Protein AF-A0A1W9LDA9-F1 (afdb_monomer)

Solvent-accessible surface area (backbone atoms only — not comparable to full-atom values): 14228 Å² total; per-residue (Å²): 134,84,88,72,89,86,63,99,83,63,87,77,83,70,72,97,56,60,89,59,46,75,63,90,62,39,71,60,52,52,48,49,55,50,43,50,46,39,16,72,63,73,45,59,76,80,54,64,66,57,51,36,47,52,50,12,61,69,70,75,30,46,59,48,92,44,98,74,55,46,57,28,22,38,46,91,51,32,25,26,13,64,45,68,38,82,35,94,51,28,75,71,53,55,65,47,72,41,85,69,43,67,43,43,53,39,80,77,69,71,42,80,83,77,70,98,57,66,37,51,66,51,46,41,56,43,48,47,52,48,30,51,51,49,51,60,50,52,76,77,19,87,37,48,31,34,41,38,38,30,25,24,80,70,59,38,33,30,18,41,42,55,44,78,62,73,71,78,67,58,87,54,43,48,43,39,72,47,99,82,65,28,42,35,31,24,34,67,88,76,71,40,78,35,38,40,35,32,69,80,80,17,38,27,31,40,50,42,77,45,64,90,74,47,50,61,53,76,50,79,86,62,71,65,62,57,70,63,63,49,40,59,74,68,63,70,54,74,87,83,59,82,89,88,127

Structure (mmCIF, N/CA/C/O backbone):
data_AF-A0A1W9LDA9-F1
#
_entry.id   AF-A0A1W9LDA9-F1
#
loop_
_atom_site.group_PDB
_atom_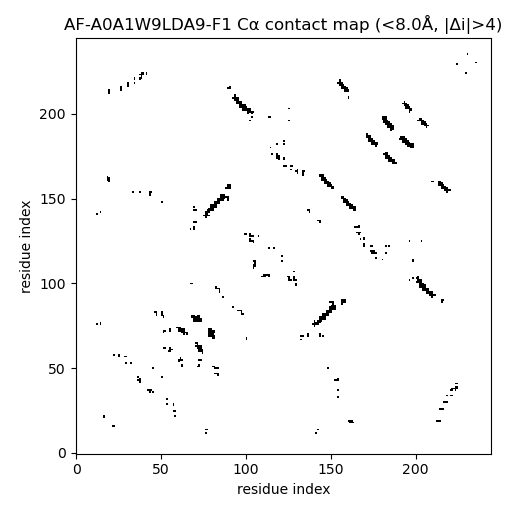site.id
_atom_site.type_symbol
_atom_site.label_atom_id
_atom_site.label_alt_id
_atom_site.label_comp_id
_atom_site.label_asym_id
_atom_site.label_entity_id
_atom_site.label_seq_id
_atom_site.pdbx_PDB_ins_code
_atom_site.Cartn_x
_atom_site.Cartn_y
_atom_site.Cartn_z
_atom_site.occupancy
_atom_site.B_iso_or_equiv
_atom_site.auth_seq_id
_atom_site.auth_comp_id
_atom_site.auth_asym_id
_atom_site.auth_atom_id
_atom_site.pdbx_PDB_model_num
ATOM 1 N N . MET A 1 1 ? 12.566 -27.408 5.321 1.00 36.16 1 MET A N 1
ATOM 2 C CA . MET A 1 1 ? 13.260 -26.104 5.450 1.00 36.16 1 MET A CA 1
ATOM 3 C C . MET A 1 1 ? 14.723 -26.294 5.072 1.00 36.16 1 MET A C 1
ATOM 5 O O . MET A 1 1 ? 15.414 -27.046 5.749 1.00 36.16 1 MET A O 1
ATOM 9 N N . GLY A 1 2 ? 15.174 -25.705 3.961 1.00 42.94 2 GLY A N 1
ATOM 10 C CA . GLY A 1 2 ? 16.559 -25.836 3.490 1.00 42.94 2 GLY A CA 1
ATOM 11 C C . GLY A 1 2 ? 17.538 -25.037 4.354 1.00 42.94 2 GLY A C 1
ATOM 12 O O . GLY A 1 2 ? 17.231 -23.923 4.773 1.00 42.94 2 GLY A O 1
ATOM 13 N N . LYS A 1 3 ? 18.713 -25.608 4.647 1.00 46.16 3 LYS A N 1
ATOM 14 C CA . LYS A 1 3 ? 19.781 -24.938 5.406 1.00 46.16 3 LYS A CA 1
ATOM 15 C C . LYS A 1 3 ? 20.358 -23.786 4.572 1.00 46.16 3 LYS A C 1
ATOM 17 O O . LYS A 1 3 ? 20.972 -24.025 3.541 1.00 46.16 3 LYS A O 1
ATOM 22 N N . SER A 1 4 ? 20.181 -22.543 5.020 1.00 51.50 4 SER A N 1
ATOM 23 C CA . SER A 1 4 ? 20.819 -21.374 4.397 1.00 51.50 4 SER A CA 1
ATOM 24 C C . SER A 1 4 ? 22.307 -21.269 4.778 1.00 51.50 4 SER A C 1
ATOM 26 O O . SER A 1 4 ? 22.676 -21.700 5.877 1.00 51.50 4 SER A O 1
ATOM 28 N N . PRO A 1 5 ? 23.155 -20.630 3.948 1.00 58.50 5 PRO A N 1
ATOM 29 C CA . PRO A 1 5 ? 24.570 -20.421 4.257 1.00 58.50 5 PRO A CA 1
ATOM 30 C C . PRO A 1 5 ? 24.752 -19.660 5.578 1.00 58.50 5 PRO A C 1
ATOM 32 O O . PRO A 1 5 ? 24.066 -18.656 5.827 1.00 58.50 5 PRO A O 1
ATOM 35 N N . ARG A 1 6 ? 25.668 -20.135 6.432 1.00 55.75 6 ARG A N 1
ATOM 36 C CA . ARG A 1 6 ? 26.095 -19.435 7.653 1.00 55.75 6 ARG A CA 1
ATOM 37 C C . ARG A 1 6 ? 27.237 -18.489 7.293 1.00 55.75 6 ARG A C 1
ATOM 39 O O . ARG A 1 6 ? 28.299 -18.942 6.883 1.00 55.75 6 ARG A O 1
ATOM 46 N N . LEU A 1 7 ? 27.009 -17.190 7.449 1.00 64.50 7 LEU A N 1
ATOM 47 C CA . LEU A 1 7 ? 28.041 -16.163 7.325 1.00 64.50 7 LEU A CA 1
ATOM 48 C C . LEU A 1 7 ? 28.543 -15.829 8.732 1.00 64.50 7 LEU A C 1
ATOM 50 O O . LEU A 1 7 ? 27.735 -15.721 9.652 1.00 64.50 7 LEU A O 1
ATOM 54 N N . ARG A 1 8 ? 29.863 -15.695 8.907 1.00 55.03 8 ARG A N 1
ATOM 55 C CA . ARG A 1 8 ? 30.516 -15.528 10.222 1.00 55.03 8 ARG A CA 1
ATOM 56 C C . ARG A 1 8 ? 30.119 -14.246 10.976 1.00 55.03 8 ARG A C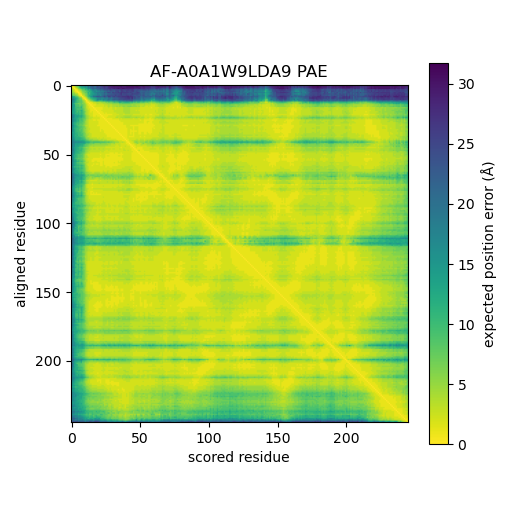 1
ATOM 58 O O . ARG A 1 8 ? 30.340 -14.190 12.176 1.00 55.03 8 ARG A O 1
ATOM 65 N N . THR A 1 9 ? 29.542 -13.253 10.301 1.00 51.47 9 THR A N 1
ATOM 66 C CA . THR A 1 9 ? 29.369 -11.881 10.823 1.00 51.47 9 THR A CA 1
ATOM 67 C C . THR A 1 9 ? 27.988 -11.268 10.567 1.00 51.47 9 THR A C 1
ATOM 69 O O . THR A 1 9 ? 27.836 -10.056 10.659 1.00 51.47 9 THR A O 1
ATOM 72 N N . VAL A 1 10 ? 26.960 -12.065 10.253 1.00 58.78 10 VAL A N 1
ATOM 73 C CA . VAL A 1 10 ? 25.623 -11.515 9.961 1.00 58.78 10 VAL A CA 1
ATOM 74 C C . VAL A 1 10 ? 24.598 -12.052 10.951 1.00 58.78 10 VAL A C 1
ATOM 76 O O . VAL A 1 10 ? 24.122 -13.182 10.806 1.00 58.78 10 VAL A O 1
ATOM 79 N N . GLU A 1 11 ? 24.213 -11.229 11.930 1.00 56.50 11 GLU A N 1
ATOM 80 C CA . GLU A 1 11 ? 22.923 -11.401 12.596 1.00 56.50 11 GLU A CA 1
ATOM 81 C C . GLU A 1 11 ? 21.827 -11.228 11.543 1.00 56.50 11 GLU A C 1
ATOM 83 O O . GLU A 1 11 ? 21.579 -10.139 11.021 1.00 56.50 11 GLU A O 1
ATOM 88 N N . LYS A 1 12 ? 21.199 -12.343 11.167 1.00 73.75 12 LYS A N 1
ATOM 89 C CA . LYS A 1 12 ? 20.074 -12.329 10.236 1.00 73.75 12 LYS A CA 1
ATOM 90 C C . LYS A 1 12 ? 18.841 -11.892 11.011 1.00 73.75 12 LYS A C 1
ATOM 92 O O . LYS A 1 12 ? 18.216 -12.718 11.679 1.00 73.75 12 LYS A O 1
ATOM 97 N N . TYR A 1 13 ? 18.497 -10.613 10.910 1.00 84.69 13 TYR A N 1
ATOM 98 C CA . TYR A 1 13 ? 17.215 -10.131 11.398 1.00 84.69 13 TYR A CA 1
ATOM 99 C C . TYR A 1 13 ? 16.097 -10.909 10.697 1.00 84.69 13 TYR A C 1
ATOM 101 O O . TYR A 1 13 ? 16.156 -11.143 9.485 1.00 84.69 13 TYR A O 1
ATOM 109 N N . ARG A 1 14 ? 15.080 -11.329 11.449 1.00 88.12 14 ARG A N 1
ATOM 110 C CA . ARG A 1 14 ? 13.896 -11.996 10.898 1.00 88.12 14 ARG A CA 1
ATOM 111 C C . ARG A 1 14 ? 12.709 -11.041 10.961 1.00 88.12 14 ARG A C 1
ATOM 113 O O . ARG A 1 14 ? 12.565 -10.376 11.982 1.00 88.12 14 ARG A O 1
ATOM 120 N N . PRO A 1 15 ? 11.851 -10.999 9.926 1.00 93.38 15 PRO A N 1
ATOM 121 C CA . PRO A 1 15 ? 10.608 -10.245 9.996 1.00 93.38 15 PRO A CA 1
ATOM 122 C C . PRO A 1 15 ? 9.792 -10.629 11.241 1.00 93.38 15 PRO A C 1
ATOM 124 O O . PRO A 1 15 ? 9.831 -11.797 11.643 1.00 93.38 15 PRO A O 1
ATOM 127 N N . PRO A 1 16 ? 9.018 -9.691 11.814 1.00 93.88 16 PRO A N 1
ATOM 128 C CA . PRO A 1 16 ? 8.243 -9.920 13.038 1.00 93.88 16 PRO A CA 1
ATOM 129 C C . PRO A 1 16 ? 7.204 -11.039 12.889 1.00 93.88 16 PRO A C 1
ATOM 131 O O . PRO A 1 16 ? 6.831 -11.673 13.871 1.00 93.88 16 PRO A O 1
ATOM 134 N N . TYR A 1 17 ? 6.750 -11.303 11.661 1.00 96.00 17 TYR A N 1
ATOM 135 C CA . TYR A 1 17 ? 5.873 -12.417 11.325 1.00 96.00 17 TYR A CA 1
ATOM 136 C C . TYR A 1 17 ? 6.077 -12.879 9.863 1.00 96.00 17 TYR A C 1
ATOM 138 O O . TYR A 1 17 ? 6.573 -12.114 9.016 1.00 96.00 17 TYR A O 1
ATOM 146 N N . PRO A 1 18 ? 5.736 -14.142 9.531 1.00 95.69 18 PRO A N 1
ATOM 147 C CA . PRO A 1 18 ? 5.827 -14.651 8.163 1.00 95.69 18 PRO A CA 1
ATOM 148 C C . PRO A 1 18 ? 4.929 -13.874 7.194 1.00 95.69 18 PRO A C 1
ATOM 150 O O . PRO A 1 18 ? 3.892 -13.349 7.589 1.00 95.69 18 PRO A O 1
ATOM 153 N N . LEU A 1 19 ? 5.307 -13.828 5.917 1.00 95.25 19 LEU A N 1
ATOM 154 C CA . LEU A 1 19 ? 4.526 -13.152 4.878 1.00 95.25 19 LEU A CA 1
ATOM 155 C C . LEU A 1 19 ? 3.075 -13.666 4.865 1.00 95.25 19 LEU A C 1
ATOM 157 O O . LEU A 1 19 ? 2.854 -14.879 4.870 1.00 95.25 19 LEU A O 1
ATOM 161 N N . ASN A 1 20 ? 2.099 -12.751 4.864 1.00 96.50 20 ASN A N 1
ATOM 162 C CA . ASN A 1 20 ? 0.659 -13.065 4.903 1.00 96.50 20 ASN A CA 1
ATOM 163 C C . ASN A 1 20 ? 0.179 -13.835 6.152 1.00 96.50 20 ASN A C 1
ATOM 165 O O . ASN A 1 20 ? -0.929 -14.372 6.173 1.00 96.50 20 ASN A O 1
ATOM 169 N N . LYS A 1 21 ? 0.980 -13.886 7.222 1.00 96.62 21 LYS A N 1
ATOM 170 C CA . LYS A 1 21 ? 0.594 -14.451 8.524 1.00 96.62 21 LYS A CA 1
ATOM 171 C C . LYS A 1 21 ? 0.568 -13.346 9.573 1.00 96.62 21 LYS A C 1
ATOM 173 O O . LYS A 1 21 ? 1.431 -13.299 10.443 1.00 96.62 21 LYS A O 1
ATOM 178 N N . PHE A 1 22 ? -0.409 -12.447 9.449 1.00 96.94 22 PHE A N 1
ATOM 179 C CA . PHE A 1 22 ? -0.571 -11.310 10.357 1.00 96.94 22 PHE A CA 1
ATOM 180 C C . PHE A 1 22 ? -0.629 -11.746 11.836 1.00 96.94 22 PHE A C 1
ATOM 182 O O . PHE A 1 22 ? -1.100 -12.853 12.122 1.00 96.94 22 PHE A O 1
ATOM 189 N N . PRO A 1 23 ? -0.187 -10.886 12.776 1.00 95.94 23 PRO A N 1
ATOM 190 C CA . PRO A 1 23 ? -0.203 -11.189 14.205 1.00 95.94 23 PRO A CA 1
ATOM 191 C C . PRO A 1 23 ? -1.582 -11.606 14.732 1.00 95.94 23 PRO A C 1
ATOM 193 O O . PRO A 1 23 ? -2.630 -11.217 14.207 1.00 95.94 23 PRO A O 1
ATOM 196 N N . SER A 1 24 ? -1.592 -12.371 15.825 1.00 94.69 24 SER A N 1
ATOM 197 C CA . SER A 1 24 ? -2.830 -12.765 16.502 1.00 94.69 24 SER A CA 1
ATOM 198 C C . SER A 1 24 ? -3.662 -11.539 16.884 1.00 94.69 24 SER A C 1
ATOM 200 O O . SER A 1 24 ? -3.147 -10.596 17.479 1.00 94.69 24 SER A O 1
ATOM 202 N N . GLY A 1 25 ? -4.956 -11.558 16.561 1.00 96.19 25 GLY A N 1
ATOM 203 C CA . GLY A 1 25 ? -5.868 -10.448 16.850 1.00 96.19 25 GLY A CA 1
ATOM 204 C C . GLY A 1 25 ? -5.868 -9.322 15.811 1.00 96.19 25 GLY A C 1
ATOM 205 O O . GLY A 1 25 ? -6.742 -8.460 15.888 1.00 96.19 25 GLY A O 1
ATOM 206 N N . PHE A 1 26 ? -4.984 -9.355 14.802 1.00 98.19 26 PHE A N 1
ATOM 207 C CA . PHE A 1 26 ? -4.939 -8.343 13.739 1.00 98.19 26 PHE A CA 1
ATOM 208 C C . PHE A 1 26 ? -6.307 -8.140 13.072 1.00 98.19 26 PHE A C 1
ATOM 210 O O . PHE A 1 26 ? -6.760 -7.010 12.945 1.00 98.19 26 PHE A O 1
ATOM 217 N N . ALA A 1 27 ? -7.006 -9.226 12.715 1.00 98.00 27 ALA A N 1
ATOM 218 C CA . ALA A 1 27 ? -8.327 -9.161 12.079 1.00 98.00 27 ALA A CA 1
ATOM 219 C C . ALA A 1 27 ? -9.361 -8.397 12.924 1.00 98.00 27 ALA A C 1
ATOM 221 O O . ALA A 1 27 ? -10.071 -7.530 12.418 1.00 98.00 27 ALA A O 1
ATOM 222 N N . LEU A 1 28 ? -9.434 -8.711 14.221 1.00 98.31 28 LEU 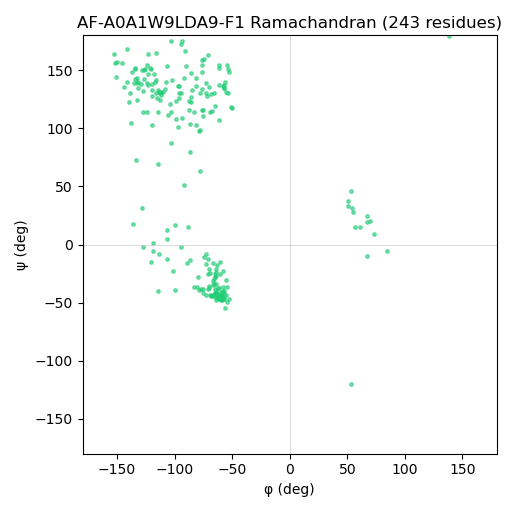A N 1
ATOM 223 C CA . LEU A 1 28 ? -10.389 -8.089 15.135 1.00 98.31 28 LEU A CA 1
ATOM 224 C C . LEU A 1 28 ? -10.043 -6.619 15.377 1.00 98.31 28 LEU A C 1
ATOM 226 O O . LEU A 1 28 ? -10.931 -5.772 15.370 1.00 98.31 28 LEU A O 1
ATOM 230 N N . ASN A 1 29 ? -8.762 -6.310 15.574 1.00 98.56 29 ASN A N 1
ATOM 231 C CA . ASN A 1 29 ? -8.318 -4.942 15.815 1.00 98.56 29 ASN A CA 1
ATOM 232 C C . ASN A 1 29 ? -8.450 -4.071 14.559 1.00 98.56 29 ASN A C 1
ATOM 234 O O . ASN A 1 29 ? -8.883 -2.931 14.673 1.00 98.56 29 ASN A O 1
ATOM 238 N N . LEU A 1 30 ? -8.209 -4.621 13.364 1.00 98.56 30 LEU A N 1
ATOM 239 C CA . LEU A 1 30 ? -8.561 -3.957 12.109 1.00 98.56 30 LEU A CA 1
ATOM 240 C C . LEU A 1 30 ? -10.063 -3.662 12.050 1.00 98.56 30 LEU A C 1
ATOM 242 O O . LEU A 1 30 ? -10.457 -2.544 11.742 1.00 98.56 30 LEU A O 1
ATOM 246 N N . GLY A 1 31 ? -10.910 -4.630 12.411 1.00 98.44 31 GLY A N 1
ATOM 247 C CA . GLY A 1 31 ? -12.351 -4.406 12.523 1.00 98.44 31 GLY A CA 1
ATOM 248 C C . GLY A 1 31 ? -12.704 -3.248 13.464 1.00 98.44 31 GLY A C 1
ATOM 249 O O . GLY A 1 31 ? -13.532 -2.415 13.107 1.00 98.44 31 GLY A O 1
ATOM 250 N N . LYS A 1 32 ? -12.047 -3.148 14.628 1.00 98.31 32 LYS A N 1
ATOM 251 C CA . LYS A 1 32 ? -12.246 -2.044 15.586 1.00 98.31 32 LYS A CA 1
ATOM 252 C C . LYS A 1 32 ? -11.852 -0.685 15.009 1.00 98.31 32 LYS A C 1
ATOM 254 O O . LYS A 1 32 ? -12.621 0.258 15.147 1.00 98.31 32 LYS A O 1
ATOM 259 N N . GLU A 1 33 ? -10.702 -0.598 14.345 1.00 98.00 33 GLU A N 1
ATOM 260 C CA . GLU A 1 33 ? -10.220 0.634 13.699 1.00 98.00 33 GLU A CA 1
ATOM 261 C C . GLU A 1 33 ? -11.215 1.135 12.645 1.00 98.00 33 GLU A C 1
ATOM 263 O O . GLU A 1 33 ? -11.539 2.319 12.580 1.00 98.00 33 GLU A O 1
ATOM 268 N N . ILE A 1 34 ? -11.780 0.217 11.860 1.00 97.94 34 ILE A N 1
ATOM 269 C CA . ILE A 1 34 ? -12.743 0.560 10.810 1.00 97.94 34 ILE A CA 1
ATOM 270 C C . ILE A 1 34 ? -14.113 0.907 11.397 1.00 97.94 34 ILE A C 1
ATOM 272 O O . ILE A 1 34 ? -14.753 1.842 10.926 1.00 97.94 34 ILE A O 1
ATOM 276 N N . VAL A 1 35 ? -14.557 0.202 12.442 1.00 97.75 35 VAL A N 1
ATOM 277 C CA . VAL A 1 35 ? -15.774 0.560 13.186 1.00 97.75 35 VAL A CA 1
ATOM 278 C C . VAL A 1 35 ? -15.652 1.968 13.759 1.00 97.75 35 VAL A C 1
ATOM 280 O O . VAL A 1 35 ? -16.558 2.775 13.567 1.00 97.75 35 VAL A O 1
ATOM 283 N N . TYR A 1 36 ? -14.527 2.278 14.404 1.00 96.25 36 TYR A N 1
ATOM 284 C CA . TYR A 1 36 ? -14.253 3.609 14.935 1.00 96.25 36 TYR A CA 1
ATOM 285 C C . TYR A 1 36 ? -14.262 4.668 13.828 1.00 96.25 36 TYR A C 1
ATOM 287 O O . TYR A 1 36 ? -14.925 5.695 13.966 1.00 96.25 36 TYR A O 1
ATOM 295 N N . LEU A 1 37 ? -13.596 4.405 12.700 1.00 96.06 37 LEU A N 1
ATOM 296 C CA . LEU A 1 37 ? -13.561 5.313 11.554 1.00 96.06 37 LEU A CA 1
ATOM 297 C C . LEU A 1 37 ? -14.966 5.574 10.989 1.00 96.06 37 LEU A C 1
ATOM 299 O O . LEU A 1 37 ? -15.329 6.727 10.763 1.00 96.06 37 LEU A O 1
ATOM 303 N N . LEU A 1 38 ? -15.767 4.526 10.786 1.00 96.25 38 LEU A N 1
ATOM 304 C CA . LEU A 1 38 ? -17.135 4.641 10.273 1.00 96.25 38 LEU A CA 1
ATOM 305 C C . LEU A 1 38 ? -18.051 5.405 11.234 1.00 96.25 38 LEU A C 1
ATOM 307 O O . LEU A 1 38 ? -18.829 6.246 10.787 1.00 96.25 38 LEU A O 1
ATOM 311 N N . ALA A 1 39 ? -17.949 5.123 12.534 1.00 95.38 39 ALA A N 1
ATOM 312 C CA . ALA A 1 39 ? -18.784 5.749 13.550 1.00 95.38 39 ALA A CA 1
ATOM 313 C C . ALA A 1 39 ? -18.428 7.230 13.764 1.00 95.38 39 ALA A C 1
ATOM 315 O O . ALA A 1 39 ? -19.328 8.048 13.925 1.00 95.38 39 ALA A O 1
ATOM 316 N N . SER A 1 40 ? -17.136 7.581 13.717 1.00 92.69 40 SER A N 1
ATOM 317 C CA . SER A 1 40 ? -16.644 8.946 13.966 1.00 92.69 40 SER A CA 1
ATOM 318 C C . SER A 1 40 ? -16.724 9.880 12.756 1.00 92.69 40 SER A C 1
ATOM 320 O O . SER A 1 40 ? -17.019 11.059 12.919 1.00 92.69 40 SER A O 1
ATOM 322 N N . ARG A 1 41 ? -16.479 9.391 11.531 1.00 91.31 41 ARG A N 1
ATOM 323 C CA . ARG A 1 41 ? -16.470 10.243 10.322 1.00 91.31 41 ARG A CA 1
ATOM 324 C C . ARG A 1 41 ? -17.831 10.382 9.649 1.00 91.31 41 ARG A C 1
ATOM 326 O O . ARG A 1 41 ? -17.971 11.189 8.730 1.00 91.31 41 ARG A O 1
ATOM 333 N N . GLY A 1 42 ? -18.792 9.520 9.980 1.00 84.62 42 GLY A N 1
ATOM 334 C CA . GLY A 1 42 ? -20.102 9.462 9.320 1.00 84.62 42 GLY A CA 1
ATOM 335 C C . GLY A 1 42 ? -20.082 8.996 7.858 1.00 84.62 42 GLY A C 1
ATOM 336 O O . GLY A 1 42 ? -21.133 8.730 7.277 1.00 84.62 42 GLY A O 1
ATOM 337 N N . THR A 1 43 ? -18.903 8.868 7.242 1.00 91.06 43 THR A N 1
ATOM 338 C CA . THR A 1 43 ? -18.720 8.511 5.832 1.00 91.06 43 THR A CA 1
ATOM 339 C C . THR A 1 43 ? -17.656 7.417 5.683 1.00 91.06 43 THR A C 1
ATOM 341 O O . THR A 1 43 ? -16.653 7.430 6.401 1.00 91.06 43 THR A O 1
ATOM 344 N N . PRO A 1 44 ? -17.827 6.467 4.742 1.00 93.19 44 PRO A N 1
ATOM 345 C CA . PRO A 1 44 ? -16.906 5.347 4.539 1.00 93.19 44 PRO A CA 1
ATOM 346 C C . PRO A 1 44 ? -15.643 5.767 3.766 1.00 93.19 44 PRO A C 1
ATOM 348 O O . PRO A 1 44 ? -15.375 5.320 2.649 1.00 93.19 44 PRO A O 1
ATOM 351 N N . ARG A 1 45 ? -14.849 6.665 4.359 1.00 94.44 45 ARG A N 1
ATOM 352 C CA . ARG A 1 45 ? -13.627 7.209 3.758 1.00 94.44 45 ARG A CA 1
ATOM 353 C C . ARG A 1 45 ? -12.387 6.790 4.538 1.00 94.44 45 ARG A C 1
ATOM 355 O O . ARG A 1 45 ? -12.177 7.239 5.658 1.00 94.44 45 ARG A O 1
ATOM 362 N N . LEU A 1 46 ? -11.551 5.988 3.886 1.00 96.25 46 LEU A N 1
ATOM 363 C CA . LEU A 1 46 ? -10.231 5.569 4.357 1.00 96.25 46 LEU A CA 1
ATOM 364 C C . LEU A 1 46 ? -9.206 5.880 3.265 1.00 96.25 46 LEU A C 1
ATOM 366 O O . LEU A 1 46 ? -9.283 5.299 2.176 1.00 96.25 46 LEU A O 1
ATOM 370 N N . GLU A 1 47 ? -8.302 6.808 3.551 1.00 93.94 47 GLU A N 1
ATOM 371 C CA . GLU A 1 47 ? -7.233 7.267 2.663 1.00 93.94 47 GLU A CA 1
ATOM 372 C C . GLU A 1 47 ? -5.923 6.496 2.906 1.00 93.94 47 GLU A C 1
ATOM 374 O O . GLU A 1 47 ? -5.824 5.652 3.796 1.00 93.94 47 GLU A O 1
ATOM 379 N N . GLY A 1 48 ? -4.901 6.755 2.086 1.00 94.19 48 GLY A N 1
ATOM 380 C CA . GLY A 1 48 ? -3.606 6.071 2.195 1.00 94.19 48 GLY A CA 1
ATOM 381 C C . GLY A 1 48 ? -2.948 6.229 3.570 1.00 94.19 48 GLY A C 1
ATOM 382 O O . GLY A 1 48 ? -2.550 5.232 4.163 1.00 94.19 48 GLY A O 1
ATOM 383 N N . THR A 1 49 ? -2.907 7.452 4.099 1.00 95.19 49 THR A N 1
ATOM 384 C CA . THR A 1 49 ? -2.309 7.758 5.410 1.00 95.19 49 THR A CA 1
ATOM 385 C C . THR A 1 49 ? -3.067 7.100 6.560 1.00 95.19 49 THR A C 1
ATOM 387 O O . THR A 1 49 ? -2.439 6.561 7.465 1.00 95.19 49 THR A O 1
ATOM 390 N N . ASP A 1 50 ? -4.404 7.040 6.485 1.00 97.06 50 ASP A N 1
ATOM 391 C CA . ASP A 1 50 ? -5.211 6.306 7.469 1.00 97.06 50 ASP A CA 1
ATOM 392 C C . ASP A 1 50 ? -4.771 4.841 7.536 1.00 97.06 50 ASP A C 1
ATOM 394 O O . ASP A 1 50 ? -4.601 4.282 8.618 1.00 97.06 50 ASP A O 1
ATOM 398 N N . TRP A 1 51 ? -4.572 4.212 6.371 1.00 98.19 51 TRP A N 1
ATOM 399 C CA . TRP A 1 51 ? -4.134 2.822 6.316 1.00 98.19 51 TRP A CA 1
ATOM 400 C C . TRP A 1 51 ? -2.733 2.632 6.887 1.00 98.19 51 TRP A C 1
ATOM 402 O O . TRP A 1 51 ? -2.498 1.670 7.617 1.00 98.19 51 TRP A O 1
ATOM 412 N N . GLU A 1 52 ? -1.813 3.540 6.569 1.00 98.25 52 GLU A N 1
ATOM 413 C CA . GLU A 1 52 ? -0.449 3.479 7.079 1.00 98.25 52 GLU A CA 1
ATOM 414 C C . GLU A 1 52 ? -0.412 3.536 8.609 1.00 98.25 52 GLU A C 1
ATOM 416 O O . GLU A 1 52 ? 0.220 2.693 9.249 1.00 98.25 52 GLU A O 1
ATOM 421 N N . GLU A 1 53 ? -1.134 4.486 9.200 1.00 98.19 53 GLU A N 1
ATOM 422 C CA . GLU A 1 53 ? -1.193 4.645 10.649 1.00 98.19 53 GLU A CA 1
ATOM 423 C C . GLU A 1 53 ? -1.916 3.485 11.340 1.00 98.19 53 GLU A C 1
ATOM 425 O O . GLU A 1 53 ? -1.422 2.973 12.349 1.00 98.19 53 GLU A O 1
ATOM 430 N N . ILE A 1 54 ? -3.060 3.044 10.797 1.00 98.44 54 ILE A N 1
ATOM 431 C CA . ILE A 1 54 ? -3.793 1.877 11.308 1.00 98.44 54 ILE A CA 1
ATOM 432 C C . ILE A 1 54 ? -2.863 0.668 11.307 1.00 98.44 54 ILE A C 1
ATOM 434 O O . ILE A 1 54 ? -2.663 0.041 12.345 1.00 98.44 54 ILE A O 1
ATOM 438 N N . PHE A 1 55 ? -2.252 0.347 10.166 1.00 98.62 55 PHE A N 1
ATOM 439 C CA . PHE A 1 55 ? -1.384 -0.817 10.072 1.00 98.62 55 PHE A CA 1
ATOM 440 C C . PHE A 1 55 ? -0.204 -0.721 11.039 1.00 98.62 55 PHE A C 1
ATOM 442 O O . PHE A 1 55 ? 0.064 -1.693 11.745 1.00 98.62 55 PHE A O 1
ATOM 449 N N . ALA A 1 56 ? 0.447 0.445 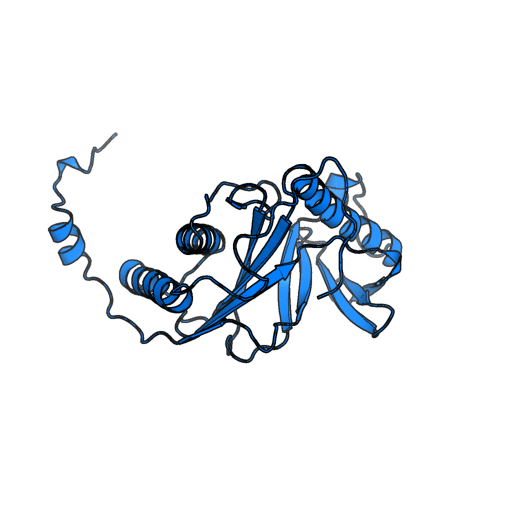11.130 1.00 98.44 56 ALA A N 1
ATOM 450 C CA . ALA A 1 56 ? 1.545 0.675 12.062 1.00 98.44 56 ALA A CA 1
ATOM 451 C C . ALA A 1 56 ? 1.140 0.350 13.509 1.00 98.44 56 ALA A C 1
ATOM 453 O O . ALA A 1 56 ? 1.818 -0.446 14.162 1.00 98.44 56 ALA A O 1
ATOM 454 N N . ARG A 1 57 ? -0.009 0.863 13.979 1.00 98.19 57 ARG A N 1
ATOM 455 C CA . ARG A 1 57 ? -0.554 0.536 15.310 1.00 98.19 57 ARG A CA 1
ATOM 456 C C . ARG A 1 57 ? -0.796 -0.963 15.478 1.00 98.19 57 ARG A C 1
ATOM 458 O O . ARG A 1 57 ? -0.393 -1.538 16.487 1.00 98.19 57 ARG A O 1
ATOM 465 N N . LEU A 1 58 ? -1.417 -1.608 14.488 1.00 98.25 58 LEU A N 1
ATOM 466 C CA . LEU A 1 58 ? -1.798 -3.023 14.560 1.00 98.25 58 LEU A CA 1
ATOM 467 C C . LEU A 1 58 ? -0.608 -3.986 14.645 1.00 98.25 58 LEU A C 1
ATOM 469 O O . LEU A 1 58 ? -0.759 -5.079 15.194 1.00 98.25 58 LEU A O 1
ATOM 473 N N . VAL A 1 59 ? 0.555 -3.609 14.107 1.00 97.69 59 VAL A N 1
ATOM 474 C CA . VAL A 1 59 ? 1.772 -4.439 14.153 1.00 97.69 59 VAL A CA 1
ATOM 475 C C . VAL A 1 59 ? 2.825 -3.928 15.141 1.00 97.69 59 VAL A C 1
ATOM 477 O O . VAL A 1 59 ? 3.920 -4.486 15.196 1.00 97.69 59 VAL A O 1
ATOM 480 N N . GLY A 1 60 ? 2.516 -2.884 15.918 1.00 97.19 60 GLY A N 1
ATOM 481 C CA . GLY A 1 60 ? 3.456 -2.265 16.860 1.00 97.19 60 GLY A CA 1
ATOM 482 C C . GLY A 1 60 ? 4.635 -1.557 16.182 1.00 97.19 60 GLY A C 1
ATOM 483 O O . GLY A 1 60 ? 5.707 -1.439 16.772 1.00 97.19 60 GLY A O 1
ATOM 484 N N . ALA A 1 61 ? 4.459 -1.125 14.934 1.00 98.00 61 ALA A N 1
ATOM 485 C CA . ALA A 1 61 ? 5.439 -0.362 14.175 1.00 98.00 61 ALA A CA 1
ATOM 486 C C . ALA A 1 61 ? 5.238 1.148 14.368 1.00 98.00 61 ALA A C 1
ATOM 488 O O . ALA A 1 61 ? 4.203 1.616 14.841 1.00 98.00 61 ALA A O 1
ATOM 489 N N . LYS A 1 62 ? 6.238 1.926 13.958 1.00 97.81 62 LYS A N 1
ATOM 490 C CA . LYS A 1 62 ? 6.158 3.384 13.908 1.00 97.81 62 LYS A CA 1
ATOM 491 C C . LYS A 1 62 ? 5.738 3.828 12.511 1.00 97.81 62 LYS A C 1
ATOM 493 O O . LYS A 1 62 ? 6.360 3.423 11.530 1.00 97.81 62 LYS A O 1
ATOM 498 N N . TRP A 1 63 ? 4.734 4.696 12.439 1.00 97.75 63 TRP A N 1
ATOM 499 C CA . TRP A 1 63 ? 4.434 5.452 11.227 1.00 97.75 63 TRP A CA 1
ATOM 500 C C . TRP A 1 63 ? 5.344 6.680 11.109 1.00 97.75 63 TRP A C 1
ATOM 502 O O . TRP A 1 63 ? 5.668 7.327 12.111 1.00 97.75 63 TRP A O 1
ATOM 512 N N . GLN A 1 64 ? 5.752 7.002 9.886 1.00 94.81 64 GLN A N 1
ATOM 513 C CA . GLN A 1 64 ? 6.430 8.249 9.561 1.00 94.81 64 GLN A CA 1
ATOM 514 C C . GLN A 1 64 ? 6.136 8.681 8.116 1.00 94.81 64 GLN A C 1
ATOM 516 O O . GLN A 1 64 ? 5.876 7.830 7.263 1.00 94.81 64 GLN A O 1
ATOM 521 N N . PRO A 1 65 ? 6.267 9.980 7.795 1.00 92.69 65 PRO A N 1
ATOM 522 C CA . PRO A 1 65 ? 6.227 10.438 6.412 1.00 92.69 65 PRO A CA 1
ATOM 523 C C . PRO A 1 65 ? 7.304 9.750 5.562 1.00 92.69 65 PRO A C 1
ATOM 525 O O . PRO A 1 65 ? 8.458 9.629 5.980 1.00 92.69 65 PRO A O 1
ATOM 528 N N . SER A 1 66 ? 6.939 9.330 4.350 1.00 91.00 66 SER A N 1
ATOM 529 C CA . SER A 1 66 ? 7.853 8.694 3.398 1.00 91.00 66 SER A CA 1
ATOM 530 C C . SER A 1 66 ? 7.954 9.501 2.109 1.00 91.00 66 SER A C 1
ATOM 532 O O . SER A 1 66 ? 6.954 9.768 1.448 1.00 91.00 66 SER A O 1
ATOM 534 N N . ASN A 1 67 ? 9.185 9.812 1.698 1.00 85.38 67 ASN A N 1
ATOM 535 C CA . ASN A 1 67 ? 9.446 10.498 0.428 1.00 85.38 67 ASN A CA 1
ATOM 536 C C . ASN A 1 67 ? 9.195 9.600 -0.794 1.00 85.38 67 ASN A C 1
ATOM 538 O O . ASN A 1 67 ? 8.956 10.097 -1.891 1.00 85.38 67 ASN A O 1
ATOM 542 N N . VAL A 1 68 ? 9.290 8.277 -0.625 1.00 88.81 68 VAL A N 1
ATOM 543 C CA . VAL A 1 68 ? 9.192 7.301 -1.725 1.00 88.81 68 VAL A CA 1
ATOM 544 C C . VAL A 1 68 ? 7.949 6.412 -1.636 1.00 88.81 68 VAL A C 1
ATOM 546 O O . VAL A 1 68 ? 7.671 5.664 -2.572 1.00 88.81 68 VAL A O 1
ATOM 549 N N . GLY A 1 69 ? 7.195 6.487 -0.536 1.00 91.19 69 GLY A N 1
ATOM 550 C CA . GLY A 1 69 ? 5.979 5.707 -0.290 1.00 91.19 69 GLY A CA 1
ATOM 551 C C . GLY A 1 69 ? 6.217 4.210 -0.058 1.00 91.19 69 GLY A C 1
ATOM 552 O O . GLY A 1 69 ? 5.305 3.412 -0.276 1.00 91.19 69 GLY A O 1
ATOM 553 N N . LEU A 1 70 ? 7.441 3.821 0.318 1.00 96.12 70 LEU A N 1
ATOM 554 C CA . LEU A 1 70 ? 7.848 2.426 0.554 1.00 96.12 70 LEU A CA 1
ATOM 555 C C . LEU A 1 70 ? 8.345 2.172 1.987 1.00 96.12 70 LEU A C 1
ATOM 557 O O . LEU A 1 70 ? 8.451 1.022 2.390 1.00 96.12 70 LEU A O 1
ATOM 561 N N . ASP A 1 71 ? 8.648 3.216 2.756 1.00 95.62 71 ASP A N 1
ATOM 562 C CA . ASP A 1 71 ? 9.187 3.137 4.122 1.00 95.62 71 ASP A CA 1
ATOM 563 C C . ASP A 1 71 ? 8.380 3.981 5.122 1.00 95.62 71 ASP A C 1
ATOM 565 O O . ASP A 1 71 ? 8.926 4.518 6.086 1.00 95.62 71 ASP A O 1
ATOM 569 N N . GLY A 1 72 ? 7.069 4.105 4.881 1.00 95.94 72 GLY A N 1
ATOM 570 C CA . GLY A 1 72 ? 6.155 4.868 5.741 1.00 95.94 72 GLY A CA 1
ATOM 571 C C . GLY A 1 72 ? 5.857 4.187 7.078 1.00 95.94 72 GLY A C 1
ATOM 572 O O . GLY A 1 72 ? 5.383 4.823 8.014 1.00 95.94 72 GLY A O 1
ATOM 573 N N . ILE A 1 73 ? 6.150 2.890 7.193 1.00 98.44 73 ILE A N 1
ATOM 574 C CA . ILE A 1 73 ? 5.908 2.101 8.400 1.00 98.44 73 ILE A CA 1
ATOM 575 C C . ILE A 1 73 ? 7.166 1.304 8.705 1.00 98.44 73 ILE A C 1
ATOM 577 O O . ILE A 1 73 ? 7.647 0.566 7.846 1.00 98.44 73 ILE A O 1
ATOM 581 N N . ILE A 1 74 ? 7.712 1.451 9.911 1.00 97.94 74 ILE A N 1
ATOM 582 C CA . ILE A 1 74 ? 9.015 0.887 10.277 1.00 97.94 74 ILE A CA 1
ATOM 583 C C . ILE A 1 74 ? 8.941 0.155 11.610 1.00 97.94 74 ILE A C 1
ATOM 585 O O . ILE A 1 74 ? 8.438 0.677 12.606 1.00 97.94 74 ILE A O 1
ATOM 589 N N . LEU A 1 75 ? 9.537 -1.034 11.640 1.00 97.06 75 LEU A N 1
ATOM 590 C CA . LEU A 1 75 ? 9.812 -1.788 12.853 1.00 97.06 75 LEU A CA 1
ATOM 591 C C . LEU A 1 75 ? 11.217 -2.389 12.763 1.00 97.06 75 LEU A C 1
ATOM 593 O O . LEU A 1 75 ? 11.435 -3.375 12.065 1.00 97.06 75 LEU A O 1
ATOM 597 N N . GLN A 1 76 ? 12.181 -1.804 13.481 1.00 95.06 76 GLN A N 1
ATOM 598 C CA . GLN A 1 76 ? 13.583 -2.253 13.474 1.00 95.06 76 GLN A CA 1
ATOM 599 C C . GLN A 1 76 ? 14.140 -2.339 12.030 1.00 95.06 76 GLN A C 1
ATOM 601 O O . GLN A 1 76 ? 14.140 -1.334 11.328 1.00 95.06 76 GLN A O 1
ATOM 606 N N . GLN A 1 77 ? 14.581 -3.518 11.560 1.00 95.81 77 GLN A N 1
ATOM 607 C CA . GLN A 1 77 ? 15.110 -3.728 10.197 1.00 95.81 77 GLN A CA 1
ATOM 608 C C . GLN A 1 77 ? 14.032 -4.087 9.155 1.00 95.81 77 GLN A C 1
ATOM 610 O O . GLN A 1 77 ? 14.363 -4.585 8.072 1.00 95.81 77 GLN A O 1
ATOM 615 N N . MET A 1 78 ? 12.760 -3.867 9.484 1.00 97.00 78 MET A N 1
ATOM 616 C CA . MET A 1 78 ? 11.603 -4.103 8.628 1.00 97.00 78 MET A CA 1
ATOM 617 C C . MET A 1 78 ? 10.941 -2.771 8.272 1.00 97.00 78 MET A C 1
ATOM 619 O O . MET A 1 78 ? 10.653 -1.963 9.155 1.00 97.00 78 MET A O 1
ATOM 623 N N . ALA A 1 79 ? 10.665 -2.573 6.987 1.00 98.06 79 ALA A N 1
ATOM 624 C CA . ALA A 1 79 ? 9.868 -1.461 6.494 1.00 98.06 79 ALA A CA 1
ATOM 625 C C . ALA A 1 79 ? 8.695 -1.960 5.641 1.00 98.06 79 ALA A C 1
ATOM 627 O O . ALA A 1 79 ? 8.778 -3.011 4.993 1.00 98.06 79 ALA A O 1
ATOM 628 N N . TRP A 1 80 ? 7.614 -1.185 5.628 1.00 98.62 80 TRP A N 1
ATOM 629 C CA . TRP A 1 80 ? 6.478 -1.399 4.745 1.00 98.62 80 TRP A CA 1
ATOM 630 C C . TRP A 1 80 ? 6.099 -0.128 3.992 1.00 98.62 80 TRP A C 1
ATOM 632 O O . TRP A 1 80 ? 6.005 0.958 4.571 1.00 98.62 80 TRP A O 1
ATOM 642 N N . GLY A 1 81 ? 5.792 -0.304 2.708 1.00 98.00 81 GLY A N 1
ATOM 643 C CA . GLY A 1 81 ? 4.894 0.588 1.987 1.00 98.00 81 GLY A CA 1
ATOM 644 C C . GLY A 1 81 ? 3.456 0.129 2.200 1.00 98.00 81 GLY A C 1
ATOM 645 O O . GLY A 1 81 ? 3.203 -1.071 2.316 1.00 98.00 81 GLY A O 1
ATOM 646 N N . ALA A 1 82 ? 2.502 1.054 2.222 1.00 98.00 82 ALA A N 1
ATOM 647 C CA . ALA A 1 82 ? 1.089 0.712 2.321 1.00 98.00 82 ALA A CA 1
ATOM 648 C C . ALA A 1 82 ? 0.337 1.156 1.069 1.00 98.00 82 ALA A C 1
ATOM 650 O O . ALA A 1 82 ? 0.615 2.207 0.487 1.00 98.00 82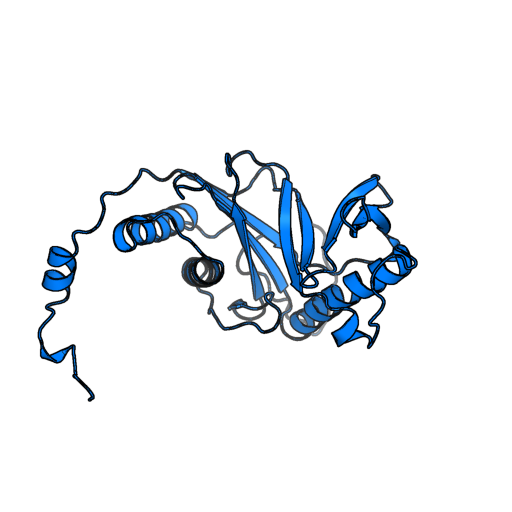 ALA A O 1
ATOM 651 N N . LYS A 1 83 ? -0.618 0.338 0.628 1.00 97.88 83 LYS A N 1
ATOM 652 C CA . LYS A 1 83 ? -1.473 0.632 -0.524 1.00 97.88 83 LYS A CA 1
ATOM 653 C C . LYS A 1 83 ? -2.914 0.318 -0.186 1.00 97.88 83 LYS A C 1
ATOM 655 O O . LYS A 1 83 ? -3.200 -0.679 0.470 1.00 97.88 83 LYS A O 1
ATOM 660 N N . THR A 1 84 ? -3.822 1.145 -0.685 1.00 97.75 84 THR A N 1
ATOM 661 C CA . THR A 1 84 ? -5.252 0.850 -0.659 1.00 97.75 84 THR A CA 1
ATOM 662 C C . THR A 1 84 ? -5.775 0.752 -2.084 1.00 97.75 84 THR A C 1
ATOM 664 O O . THR A 1 84 ? -5.289 1.432 -2.989 1.00 97.75 84 THR A O 1
ATOM 667 N N . VAL A 1 85 ? -6.756 -0.118 -2.302 1.00 97.81 85 VAL A N 1
ATOM 668 C CA . VAL A 1 85 ? -7.422 -0.268 -3.598 1.00 97.81 85 VAL A CA 1
ATOM 669 C C . VAL A 1 85 ? -8.896 -0.566 -3.381 1.00 97.81 85 VAL A C 1
ATOM 671 O O . VAL A 1 85 ? -9.268 -1.366 -2.523 1.00 97.81 85 VAL A O 1
ATOM 674 N N . LYS A 1 86 ? -9.755 0.102 -4.147 1.00 97.69 86 LYS A N 1
ATOM 675 C CA . LYS A 1 86 ? -11.195 -0.133 -4.092 1.00 97.69 86 LYS A CA 1
ATOM 676 C C . LYS A 1 86 ? -11.572 -1.352 -4.926 1.00 97.69 86 LYS A C 1
ATOM 678 O O . LYS A 1 86 ? -11.105 -1.506 -6.053 1.00 97.69 86 LYS A O 1
ATOM 683 N N . ASN A 1 87 ? -12.440 -2.203 -4.390 1.00 98.12 87 ASN A N 1
ATOM 684 C CA . ASN A 1 87 ? -13.025 -3.317 -5.125 1.00 98.12 87 ASN A CA 1
ATOM 685 C C . ASN A 1 87 ? -14.417 -3.655 -4.578 1.00 98.12 87 ASN A C 1
ATOM 687 O O . ASN A 1 87 ? -14.632 -3.614 -3.373 1.00 98.12 87 ASN A O 1
ATOM 691 N N . LYS A 1 88 ? -15.350 -4.048 -5.453 1.00 97.00 88 LYS A N 1
ATOM 692 C CA . LYS A 1 88 ? -16.714 -4.432 -5.053 1.00 97.00 88 LYS A CA 1
ATOM 693 C C . LYS A 1 88 ? -16.763 -5.701 -4.195 1.00 97.00 88 LYS A C 1
ATOM 695 O O . LYS A 1 88 ? -17.688 -5.850 -3.407 1.00 97.00 88 LYS A O 1
ATOM 700 N N . LYS A 1 89 ? -15.809 -6.623 -4.371 1.00 96.94 89 LYS A N 1
ATOM 701 C CA . LYS A 1 89 ? -15.726 -7.892 -3.628 1.00 96.94 89 LYS A CA 1
ATOM 702 C C . LYS A 1 89 ? -14.295 -8.144 -3.128 1.00 96.94 89 LYS A C 1
ATOM 704 O O . LYS A 1 89 ? -13.594 -8.999 -3.681 1.00 96.94 89 LYS A O 1
ATOM 709 N N . PRO A 1 90 ? -13.832 -7.401 -2.106 1.00 98.00 90 PRO A N 1
ATOM 710 C CA . PRO A 1 90 ? -12.467 -7.511 -1.591 1.00 98.00 90 PRO A CA 1
ATOM 711 C C . PRO A 1 90 ? -12.062 -8.927 -1.186 1.00 98.00 90 PRO A C 1
ATOM 713 O O . PRO A 1 90 ? -10.929 -9.334 -1.424 1.00 98.00 90 PRO A O 1
ATOM 716 N N . SER A 1 91 ? -12.983 -9.709 -0.622 1.00 97.25 91 SER A N 1
ATOM 717 C CA . SER A 1 91 ? -12.686 -11.066 -0.156 1.00 97.25 91 SER A CA 1
ATOM 718 C C . SER A 1 91 ? -12.422 -12.066 -1.282 1.00 97.25 91 SER A C 1
ATOM 720 O O . SER A 1 91 ? -11.765 -13.077 -1.037 1.00 97.25 91 SER A O 1
ATOM 722 N N . THR A 1 92 ? -12.876 -11.805 -2.513 1.00 97.38 92 THR A N 1
ATOM 723 C CA . THR A 1 92 ? -12.782 -12.748 -3.645 1.00 97.38 92 THR A CA 1
ATOM 724 C C . THR A 1 92 ? -11.955 -12.239 -4.820 1.00 97.38 92 THR A C 1
ATOM 726 O O . THR A 1 92 ? -11.758 -12.986 -5.774 1.00 97.38 92 THR A O 1
ATOM 729 N N . VAL A 1 93 ? -11.488 -10.987 -4.798 1.00 98.12 93 VAL A N 1
ATOM 730 C CA . VAL A 1 93 ? -10.678 -10.447 -5.896 1.00 98.12 93 VAL A CA 1
ATOM 731 C C . VAL A 1 93 ? -9.380 -11.249 -6.053 1.00 98.12 93 VAL A C 1
ATOM 733 O O . VAL A 1 93 ? -8.735 -11.604 -5.069 1.00 98.12 93 VAL A O 1
ATOM 736 N N . SER A 1 94 ? -9.006 -11.548 -7.297 1.00 97.62 94 SER A N 1
ATOM 737 C CA . SER A 1 94 ? -7.793 -12.304 -7.631 1.00 97.62 94 SER A CA 1
ATOM 738 C C . SER A 1 94 ? -6.645 -11.423 -8.115 1.00 97.62 94 SER A C 1
AT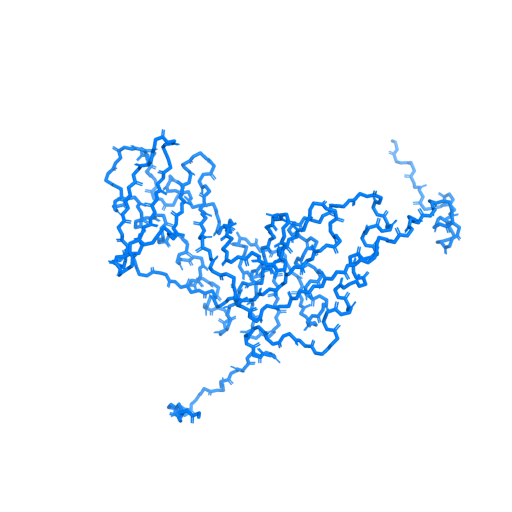OM 740 O O . SER A 1 94 ? -5.492 -11.828 -8.014 1.00 97.62 94 SER A O 1
ATOM 742 N N . ARG A 1 95 ? -6.934 -10.222 -8.633 1.00 97.56 95 ARG A N 1
ATOM 743 C CA . ARG A 1 95 ? -5.937 -9.274 -9.146 1.00 97.56 95 ARG A CA 1
ATOM 744 C C . ARG A 1 95 ? -6.300 -7.842 -8.792 1.00 97.56 95 ARG A C 1
ATOM 746 O O . ARG A 1 95 ? -7.465 -7.454 -8.881 1.00 97.56 95 ARG A O 1
ATOM 753 N N . VAL A 1 96 ? -5.303 -7.046 -8.428 1.00 98.19 96 VAL A N 1
ATOM 754 C CA . VAL A 1 96 ? -5.467 -5.621 -8.121 1.00 98.19 96 VAL A CA 1
ATOM 755 C C . VAL A 1 96 ? -4.385 -4.796 -8.796 1.00 98.19 96 VAL A C 1
ATOM 757 O O . VAL A 1 96 ? -3.282 -5.270 -9.031 1.00 98.19 96 VAL A O 1
ATOM 760 N N . ARG A 1 97 ? -4.699 -3.539 -9.098 1.00 98.00 97 ARG A N 1
ATOM 761 C CA . ARG A 1 97 ? -3.747 -2.572 -9.644 1.00 98.00 97 ARG A CA 1
ATOM 762 C C . ARG A 1 97 ? -3.334 -1.613 -8.537 1.00 98.00 97 ARG A C 1
ATOM 764 O O . ARG A 1 97 ? -4.187 -0.932 -7.971 1.00 98.00 97 ARG A O 1
ATOM 771 N N . LEU A 1 98 ? -2.043 -1.560 -8.239 1.00 98.00 98 LEU A N 1
ATOM 772 C CA . LEU A 1 98 ? -1.487 -0.735 -7.173 1.00 98.00 98 LEU A CA 1
ATOM 773 C C . LEU A 1 98 ? -0.717 0.435 -7.767 1.00 98.00 98 LEU A C 1
ATOM 775 O O . LEU A 1 98 ? 0.091 0.247 -8.671 1.00 98.00 98 LEU A O 1
ATOM 779 N N . ILE A 1 99 ? -0.939 1.641 -7.243 1.00 96.50 99 ILE A N 1
ATOM 780 C CA . ILE A 1 99 ? -0.125 2.809 -7.591 1.00 96.50 99 ILE A CA 1
ATOM 781 C C . ILE A 1 99 ? 1.221 2.695 -6.871 1.00 96.50 99 ILE A C 1
ATOM 783 O O . ILE A 1 99 ? 1.311 2.846 -5.649 1.00 96.50 99 ILE A O 1
ATOM 787 N N . SER A 1 100 ? 2.277 2.467 -7.644 1.00 95.81 100 SER A N 1
ATOM 788 C CA . SER A 1 100 ? 3.631 2.160 -7.168 1.00 95.81 100 SER A CA 1
ATOM 789 C C . SER A 1 100 ? 4.610 3.323 -7.335 1.00 95.81 100 SER A C 1
ATOM 791 O O . SER A 1 100 ? 5.814 3.160 -7.153 1.00 95.81 100 SER A O 1
ATOM 793 N N . GLY A 1 101 ? 4.095 4.518 -7.628 1.00 94.31 101 GLY A N 1
ATOM 794 C CA . GLY A 1 101 ? 4.845 5.766 -7.563 1.00 94.31 101 GLY A CA 1
ATOM 795 C C . GLY A 1 101 ? 4.571 6.711 -8.726 1.00 94.31 101 GLY A C 1
ATOM 796 O O . GLY A 1 101 ? 3.790 6.423 -9.632 1.00 94.31 101 GLY A O 1
ATOM 797 N N . ARG A 1 102 ? 5.237 7.866 -8.673 1.00 95.44 102 ARG A N 1
ATOM 798 C CA . ARG A 1 102 ? 5.261 8.875 -9.737 1.00 95.44 102 ARG A CA 1
ATOM 799 C C . ARG A 1 102 ? 6.597 8.767 -10.465 1.00 95.44 102 ARG A C 1
ATOM 801 O O . ARG A 1 102 ? 7.578 9.372 -10.040 1.00 95.44 102 ARG A O 1
ATOM 808 N N . ASN A 1 103 ? 6.693 7.916 -11.478 1.00 97.06 103 ASN A N 1
ATOM 809 C CA . ASN A 1 103 ? 7.950 7.651 -12.181 1.00 97.06 103 ASN A CA 1
ATOM 810 C C . ASN A 1 103 ? 8.117 8.678 -13.297 1.00 97.06 103 ASN A C 1
ATOM 812 O O . ASN A 1 103 ? 7.752 8.425 -14.442 1.00 97.06 103 ASN A O 1
ATOM 816 N N . SER A 1 104 ? 8.568 9.875 -12.924 1.00 96.00 104 SER A N 1
ATOM 817 C CA . SER A 1 104 ? 8.741 10.987 -13.855 1.00 96.00 104 SER A CA 1
ATOM 818 C C . SER A 1 104 ? 10.057 10.849 -14.611 1.00 96.00 104 SER A C 1
ATOM 820 O O . SER A 1 104 ? 11.125 11.135 -14.074 1.00 96.00 104 SER A O 1
ATOM 822 N N . VAL A 1 105 ? 9.970 10.409 -15.865 1.00 96.12 105 VAL A N 1
ATOM 823 C CA . VAL A 1 105 ? 11.133 10.268 -16.751 1.00 96.12 105 VAL A CA 1
ATOM 824 C C . VAL A 1 105 ? 11.741 11.632 -17.088 1.00 96.12 105 VAL A C 1
ATOM 826 O O . VAL A 1 105 ? 12.962 11.752 -17.120 1.00 96.12 105 VAL A O 1
ATOM 829 N N . SER A 1 106 ? 10.926 12.681 -17.230 1.00 94.50 106 SER A N 1
ATOM 830 C CA . SER A 1 106 ? 11.431 14.042 -17.449 1.00 94.50 106 SER A CA 1
ATOM 831 C C . SER A 1 106 ? 12.258 14.542 -16.266 1.00 94.50 106 SER A C 1
ATOM 833 O O . SER A 1 106 ? 13.369 15.021 -16.458 1.00 94.50 106 SER A O 1
ATOM 835 N N . PHE A 1 107 ? 11.781 14.354 -15.033 1.00 93.94 107 PHE A N 1
ATOM 836 C CA . PHE A 1 107 ? 12.538 14.737 -13.838 1.00 93.94 107 PHE A CA 1
ATOM 837 C C . PHE A 1 107 ? 13.794 13.877 -13.641 1.00 93.94 107 PHE A C 1
ATOM 839 O O . PHE A 1 107 ? 14.853 14.399 -13.309 1.00 93.94 107 PHE A O 1
ATOM 846 N N . SER A 1 108 ? 13.683 12.558 -13.822 1.00 95.44 108 SER A N 1
ATOM 847 C CA . SER A 1 108 ? 14.773 11.625 -13.517 1.00 95.44 108 SER A CA 1
ATOM 848 C C . SER A 1 108 ? 15.856 11.548 -14.595 1.00 95.44 108 SER A C 1
ATOM 850 O O . SER A 1 108 ? 16.995 11.239 -14.260 1.00 95.44 108 SER A O 1
ATOM 852 N N . PHE A 1 109 ? 15.524 11.817 -15.861 1.00 95.31 109 PHE A N 1
ATOM 853 C CA . PHE A 1 109 ? 16.438 11.660 -17.001 1.00 95.31 109 PHE A CA 1
ATOM 854 C C . PHE A 1 109 ? 16.558 12.904 -17.891 1.00 95.31 109 PHE A C 1
ATOM 856 O O . PHE A 1 109 ? 17.315 12.875 -18.857 1.00 95.31 109 PHE A O 1
ATOM 863 N N . GLY A 1 110 ? 15.821 13.984 -17.613 1.00 93.62 110 GLY A N 1
ATOM 864 C CA . GLY A 1 110 ? 15.822 15.183 -18.460 1.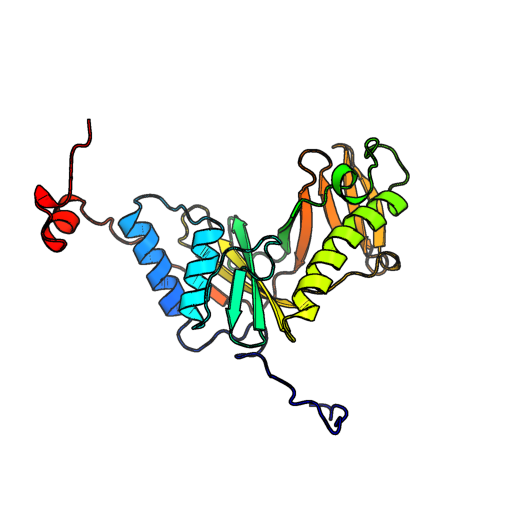00 93.62 110 GLY A CA 1
ATOM 865 C C . GLY A 1 110 ? 15.195 14.965 -19.842 1.00 93.62 110 GLY A C 1
ATOM 866 O O . GLY A 1 110 ? 15.477 15.718 -20.769 1.00 93.62 110 GLY A O 1
ATOM 867 N N . GLN A 1 111 ? 14.383 13.916 -20.009 1.00 90.94 111 GLN A N 1
ATOM 868 C CA . GLN A 1 111 ? 13.739 13.581 -21.279 1.00 90.94 111 GLN A CA 1
ATOM 869 C C . GLN A 1 111 ? 12.289 14.080 -21.303 1.00 90.94 111 GLN A C 1
ATOM 871 O O . GLN A 1 111 ? 11.409 13.493 -20.673 1.00 90.94 111 GLN A O 1
ATOM 876 N N . ASP A 1 112 ? 12.029 15.128 -22.085 1.00 89.69 112 ASP A N 1
ATOM 877 C CA . ASP A 1 112 ? 10.690 15.724 -22.205 1.00 89.69 112 ASP A CA 1
ATOM 878 C C . ASP A 1 112 ? 9.771 14.945 -23.154 1.00 89.69 112 ASP A C 1
ATOM 880 O O . ASP A 1 112 ? 8.571 14.793 -22.906 1.00 89.69 112 ASP A O 1
ATOM 884 N N . LYS A 1 113 ? 10.327 14.400 -24.245 1.00 91.06 113 LYS A N 1
ATOM 885 C CA . LYS A 1 113 ? 9.563 13.563 -25.176 1.00 91.06 113 LYS A CA 1
ATOM 886 C C . LYS A 1 113 ? 9.416 12.158 -24.603 1.00 91.06 113 LYS A C 1
ATOM 888 O O . LYS A 1 113 ? 10.302 11.316 -24.751 1.00 91.06 113 LYS A O 1
ATOM 893 N N . VAL A 1 114 ? 8.269 11.915 -23.977 1.00 89.62 114 VAL A N 1
ATOM 894 C CA . VAL A 1 114 ? 7.976 10.643 -23.301 1.00 89.62 114 VAL A CA 1
ATOM 895 C C . VAL A 1 114 ? 6.984 9.736 -24.032 1.00 89.62 114 VAL A C 1
ATOM 897 O O . VAL A 1 114 ? 6.868 8.575 -23.668 1.00 89.62 114 VAL A O 1
ATOM 900 N N . LYS A 1 115 ? 6.271 10.232 -25.051 1.00 89.44 115 LYS A N 1
ATOM 901 C CA . LYS A 1 115 ? 5.300 9.456 -25.846 1.00 89.44 115 LYS A CA 1
ATOM 902 C C . LYS A 1 115 ? 5.839 9.124 -27.236 1.00 89.44 115 LYS A C 1
ATOM 904 O O . LYS A 1 115 ? 6.636 9.890 -27.785 1.00 89.44 115 LYS A O 1
ATOM 909 N N . HIS A 1 116 ? 5.347 8.023 -27.812 1.00 85.88 116 HIS A N 1
ATOM 910 C CA . HIS A 1 116 ? 5.690 7.545 -29.163 1.00 85.88 116 HIS A CA 1
ATOM 911 C C . HIS A 1 116 ? 7.206 7.464 -29.403 1.00 85.88 116 HIS A C 1
ATOM 913 O O . HIS A 1 116 ? 7.720 7.819 -30.466 1.00 85.88 116 HIS A O 1
ATOM 919 N N . VAL A 1 117 ? 7.922 7.057 -28.361 1.00 94.38 117 VAL A N 1
ATOM 920 C CA . VAL A 1 117 ? 9.311 6.611 -28.433 1.00 94.38 117 VAL A CA 1
ATOM 921 C C . VAL A 1 117 ? 9.328 5.088 -28.351 1.00 94.38 117 VAL A C 1
ATOM 923 O O . VAL A 1 117 ? 8.274 4.478 -28.141 1.00 94.38 117 VAL A O 1
ATOM 926 N N . ASP A 1 118 ? 10.508 4.492 -28.501 1.00 97.12 118 ASP A N 1
ATOM 927 C CA . ASP A 1 118 ? 10.696 3.060 -28.281 1.00 97.12 118 ASP A CA 1
ATOM 928 C C . ASP A 1 118 ? 10.093 2.655 -26.915 1.00 97.12 118 ASP A C 1
ATOM 930 O O . ASP A 1 118 ? 10.493 3.205 -25.878 1.00 97.12 118 ASP A O 1
ATOM 934 N N . PRO A 1 119 ? 9.072 1.778 -26.903 1.00 97.56 119 PRO A N 1
ATOM 935 C CA . PRO A 1 119 ? 8.379 1.419 -25.679 1.00 97.56 119 PRO A CA 1
ATOM 936 C C . PRO A 1 119 ? 9.276 0.642 -24.714 1.00 97.56 119 PRO A C 1
ATOM 938 O O . PRO A 1 119 ? 9.113 0.810 -23.506 1.00 97.56 119 PRO A O 1
ATOM 941 N N . ASP A 1 120 ? 10.229 -0.154 -25.208 1.00 97.69 120 ASP A N 1
ATOM 942 C CA . ASP A 1 120 ? 11.120 -0.939 -24.355 1.00 97.69 120 ASP A CA 1
ATOM 943 C C . ASP A 1 120 ? 12.145 -0.033 -23.658 1.00 97.69 120 ASP A C 1
ATOM 945 O O . ASP A 1 120 ? 12.318 -0.138 -22.442 1.00 97.69 120 ASP A O 1
ATOM 949 N N . ASP A 1 121 ? 12.744 0.928 -24.378 1.00 96.94 121 ASP A N 1
ATOM 950 C CA . ASP A 1 121 ? 13.636 1.935 -23.770 1.00 96.94 121 ASP A CA 1
ATOM 951 C C . ASP A 1 121 ? 12.894 2.782 -22.723 1.00 96.94 121 ASP A C 1
ATOM 953 O O . ASP A 1 121 ? 13.391 3.006 -21.615 1.00 96.94 121 ASP A O 1
ATOM 957 N N . MET A 1 122 ? 11.670 3.227 -23.033 1.00 97.69 122 MET A N 1
ATOM 958 C CA . MET A 1 122 ? 10.856 3.983 -22.078 1.00 97.69 122 MET A CA 1
ATOM 959 C C . MET A 1 122 ? 10.476 3.129 -20.862 1.00 97.69 122 MET A C 1
ATOM 961 O O . MET A 1 122 ? 10.542 3.599 -19.722 1.00 97.69 122 MET A O 1
ATOM 965 N N . GLY A 1 123 ? 10.107 1.870 -21.091 1.00 97.81 123 GLY A N 1
ATOM 966 C CA . GLY A 1 123 ? 9.769 0.904 -20.055 1.00 97.81 123 GLY A CA 1
ATOM 967 C C . GLY A 1 123 ? 10.925 0.659 -19.095 1.00 97.81 123 GLY A C 1
ATOM 968 O O . GLY A 1 123 ? 10.733 0.693 -17.877 1.00 97.81 123 GLY A O 1
ATOM 969 N N . GLU A 1 124 ? 12.140 0.512 -19.625 1.00 98.19 124 GLU A N 1
ATOM 970 C CA . GLU A 1 124 ? 13.362 0.375 -18.834 1.00 98.19 124 GLU A CA 1
ATOM 971 C C . GLU A 1 124 ? 13.594 1.594 -17.931 1.00 98.19 124 GLU A C 1
ATOM 973 O O . GLU A 1 124 ? 13.812 1.422 -16.729 1.00 98.19 124 GLU A O 1
ATOM 978 N N . LYS A 1 125 ? 13.458 2.824 -18.452 1.00 98.25 125 LYS A N 1
ATOM 979 C CA . LYS A 1 125 ? 13.603 4.055 -17.645 1.00 98.25 125 LYS A CA 1
ATOM 980 C C . LYS A 1 125 ? 12.536 4.175 -16.564 1.00 98.25 125 LYS A C 1
ATOM 982 O O . LYS A 1 125 ? 12.820 4.562 -15.430 1.00 98.25 125 LYS A O 1
ATOM 987 N N . VAL A 1 126 ? 11.286 3.859 -16.891 1.00 98.19 126 VAL A N 1
ATOM 988 C CA . VAL A 1 126 ? 10.196 3.880 -15.909 1.00 98.19 126 VAL A CA 1
ATOM 989 C C . VAL A 1 126 ? 10.473 2.877 -14.792 1.00 98.19 126 VAL A C 1
ATOM 991 O O . VAL A 1 126 ? 10.306 3.210 -13.614 1.00 98.19 126 VAL A O 1
ATOM 994 N N . LEU A 1 127 ? 10.896 1.662 -15.140 1.00 98.19 127 LEU A N 1
ATOM 995 C CA . LEU A 1 127 ? 11.156 0.601 -14.176 1.00 98.19 127 LEU A CA 1
ATOM 996 C C . LEU A 1 127 ? 12.396 0.894 -13.327 1.00 98.19 127 LEU A C 1
ATOM 998 O O . LEU A 1 127 ? 12.379 0.655 -12.118 1.00 98.19 127 LEU A O 1
ATOM 1002 N N . SER A 1 128 ? 13.439 1.485 -13.914 1.00 98.38 128 SER A N 1
ATOM 1003 C CA . SER A 1 128 ? 14.656 1.854 -13.190 1.00 98.38 128 SER A CA 1
ATOM 1004 C C . SER A 1 128 ? 14.378 2.892 -12.098 1.00 98.38 128 SER A C 1
ATOM 1006 O O . SER A 1 128 ? 14.915 2.766 -11.002 1.00 98.38 128 SER A O 1
ATOM 1008 N N . ILE A 1 129 ? 13.474 3.856 -12.324 1.00 98.31 129 ILE A N 1
ATOM 1009 C CA . ILE A 1 129 ? 13.057 4.821 -11.288 1.00 98.31 129 ILE A CA 1
ATOM 1010 C C . ILE A 1 129 ? 12.425 4.103 -10.089 1.00 98.31 129 ILE A C 1
ATOM 1012 O O . ILE A 1 129 ? 12.705 4.440 -8.936 1.00 98.31 129 ILE A O 1
ATOM 1016 N N . TYR A 1 130 ? 11.560 3.116 -10.341 1.00 98.38 130 TYR A N 1
ATOM 1017 C CA . TYR A 1 130 ? 10.979 2.306 -9.271 1.00 98.38 130 TYR A CA 1
ATOM 1018 C C . TYR A 1 130 ? 12.059 1.496 -8.542 1.00 98.38 130 TYR A C 1
ATOM 1020 O O . TYR A 1 130 ? 12.129 1.538 -7.312 1.00 98.38 130 TYR A O 1
ATOM 1028 N N . ASN A 1 131 ? 12.933 0.820 -9.290 1.00 98.44 131 ASN A N 1
ATOM 1029 C CA . ASN A 1 131 ? 14.007 0.007 -8.729 1.00 98.44 131 ASN A CA 1
ATOM 1030 C C . ASN A 1 131 ? 14.963 0.832 -7.858 1.00 98.44 131 ASN A C 1
ATOM 1032 O O . ASN A 1 131 ? 15.307 0.386 -6.768 1.00 98.44 131 ASN A O 1
ATOM 1036 N N . GLU A 1 132 ? 15.320 2.054 -8.263 1.00 97.94 132 GLU A N 1
ATOM 1037 C CA . GLU A 1 132 ? 16.158 2.955 -7.461 1.00 97.94 132 GLU A CA 1
ATOM 1038 C C . GLU A 1 132 ? 15.501 3.327 -6.123 1.00 97.94 132 GLU A C 1
ATOM 1040 O O . GLU A 1 132 ? 16.171 3.371 -5.087 1.00 97.94 132 GLU A O 1
ATOM 1045 N N . ARG A 1 133 ? 14.173 3.515 -6.087 1.00 97.62 133 ARG A N 1
ATOM 1046 C CA . ARG A 1 133 ? 13.446 3.731 -4.820 1.00 97.62 133 ARG A CA 1
ATOM 1047 C C . ARG A 1 133 ? 13.503 2.499 -3.925 1.00 97.62 133 ARG A C 1
ATOM 1049 O O . ARG A 1 133 ? 13.782 2.629 -2.732 1.00 97.62 133 ARG A O 1
ATOM 1056 N N . VAL A 1 134 ? 13.272 1.313 -4.487 1.00 98.19 134 VAL A N 1
ATOM 1057 C CA . VAL A 1 134 ? 13.352 0.046 -3.743 1.00 98.19 134 VAL A CA 1
ATOM 1058 C C . VAL A 1 134 ? 14.769 -0.172 -3.205 1.00 98.19 134 VAL A C 1
ATOM 1060 O O . VAL A 1 134 ? 14.938 -0.458 -2.018 1.00 98.19 134 VAL A O 1
ATOM 1063 N N . ALA A 1 135 ? 15.792 0.030 -4.038 1.00 97.81 135 ALA A N 1
ATOM 1064 C CA . ALA A 1 135 ? 17.198 -0.062 -3.659 1.00 97.81 135 ALA A CA 1
ATOM 1065 C C . ALA A 1 135 ? 17.548 0.931 -2.541 1.00 97.81 135 ALA A C 1
ATOM 1067 O O . ALA A 1 135 ? 18.194 0.559 -1.560 1.00 97.81 135 ALA A O 1
ATOM 1068 N N . GLY A 1 136 ? 17.078 2.178 -2.644 1.00 97.06 136 GLY A N 1
ATOM 1069 C CA . GLY A 1 136 ? 17.275 3.214 -1.631 1.00 97.06 136 GLY A CA 1
ATOM 1070 C C . GLY A 1 136 ? 16.752 2.818 -0.248 1.00 97.06 136 GLY A C 1
ATOM 1071 O O . GLY A 1 136 ? 17.427 3.054 0.755 1.00 97.06 136 GLY A O 1
ATOM 1072 N N . VAL A 1 137 ? 15.592 2.161 -0.184 1.00 97.19 137 VAL A N 1
ATOM 1073 C CA . VAL A 1 137 ? 15.017 1.667 1.078 1.00 97.19 137 VAL A CA 1
ATOM 1074 C C . VAL A 1 137 ? 15.742 0.414 1.576 1.00 97.19 137 VAL A C 1
ATOM 1076 O O . VAL A 1 137 ? 16.065 0.320 2.761 1.00 97.19 137 VAL A O 1
ATOM 1079 N N . ARG A 1 138 ? 16.084 -0.522 0.682 1.00 95.56 138 ARG A N 1
ATOM 1080 C CA . ARG A 1 138 ? 16.823 -1.756 1.023 1.00 95.56 138 ARG A CA 1
ATOM 1081 C C . ARG A 1 138 ? 18.243 -1.502 1.542 1.00 95.56 138 ARG A C 1
ATOM 1083 O O . ARG A 1 138 ? 18.778 -2.340 2.260 1.00 95.56 138 ARG A O 1
ATOM 1090 N N . LYS A 1 139 ? 18.843 -0.341 1.248 1.00 95.81 139 LYS A N 1
ATOM 1091 C CA . LYS A 1 139 ? 20.101 0.105 1.883 1.00 95.81 139 LYS A CA 1
ATOM 1092 C C . LYS A 1 139 ? 19.948 0.351 3.391 1.00 95.81 139 LYS A C 1
ATOM 1094 O O . LYS A 1 139 ? 20.932 0.250 4.116 1.00 95.81 139 LYS A O 1
ATOM 1099 N N . LYS A 1 140 ? 18.739 0.687 3.857 1.00 95.06 140 LYS A N 1
ATOM 1100 C CA . LYS A 1 140 ? 18.436 1.011 5.262 1.00 95.06 140 LYS A CA 1
ATOM 1101 C C . LYS A 1 140 ? 17.820 -0.172 6.011 1.00 95.06 140 LYS A C 1
ATOM 1103 O O . LYS A 1 140 ? 18.161 -0.414 7.165 1.00 95.06 140 LYS A O 1
ATOM 1108 N N . PHE A 1 141 ? 16.939 -0.923 5.350 1.00 95.56 141 PHE A N 1
ATOM 1109 C CA . PHE A 1 141 ? 16.167 -2.006 5.960 1.00 95.56 141 PHE A CA 1
ATOM 1110 C C . PHE A 1 141 ? 16.461 -3.343 5.285 1.00 95.56 141 PHE A C 1
ATOM 1112 O O . PHE A 1 141 ? 16.426 -3.458 4.060 1.00 95.56 141 PHE A O 1
ATOM 1119 N N . GLN A 1 142 ? 16.709 -4.380 6.091 1.00 94.25 142 GLN A N 1
ATOM 1120 C CA . GLN A 1 142 ? 16.967 -5.728 5.570 1.00 94.25 142 GLN A CA 1
ATOM 1121 C C . GLN A 1 142 ? 15.725 -6.305 4.880 1.00 94.25 142 GLN A C 1
ATOM 1123 O O . GLN A 1 142 ? 15.841 -7.020 3.883 1.00 94.25 142 GLN A O 1
ATOM 1128 N N . HIS A 1 143 ? 14.535 -5.965 5.381 1.00 96.44 143 HIS A N 1
ATOM 1129 C CA . HIS A 1 143 ? 13.262 -6.465 4.879 1.00 96.44 143 HIS A CA 1
ATOM 1130 C C . HIS A 1 143 ? 12.352 -5.320 4.459 1.00 96.44 143 HIS A C 1
ATOM 1132 O O . HIS A 1 143 ? 12.239 -4.312 5.153 1.00 96.44 143 HIS A O 1
ATOM 1138 N N . LEU A 1 144 ? 11.698 -5.501 3.315 1.00 97.88 144 LEU A N 1
ATOM 1139 C CA . LEU A 1 144 ? 10.769 -4.541 2.744 1.00 97.88 144 LEU A CA 1
ATOM 1140 C C . LEU A 1 144 ? 9.571 -5.289 2.171 1.00 97.88 144 LEU A C 1
ATOM 1142 O O . LEU A 1 144 ? 9.738 -6.140 1.293 1.00 97.88 144 LEU A O 1
ATOM 1146 N N . ARG A 1 145 ? 8.378 -4.951 2.651 1.00 98.31 145 ARG A N 1
ATOM 1147 C CA . ARG A 1 145 ? 7.110 -5.463 2.123 1.00 98.31 145 ARG A CA 1
ATOM 1148 C C . ARG A 1 145 ? 6.206 -4.323 1.682 1.00 98.31 145 ARG A C 1
ATOM 1150 O O . ARG A 1 145 ? 6.410 -3.166 2.038 1.00 98.31 145 ARG A O 1
ATOM 1157 N N . THR A 1 146 ? 5.194 -4.660 0.904 1.00 98.38 146 THR A N 1
ATOM 1158 C CA . THR A 1 146 ? 4.047 -3.793 0.669 1.00 98.38 146 THR A CA 1
ATOM 1159 C C . THR A 1 146 ? 2.841 -4.449 1.308 1.00 98.38 146 THR A C 1
ATOM 1161 O O . THR A 1 146 ? 2.540 -5.601 1.001 1.00 98.38 146 THR A O 1
ATOM 1164 N N . VAL A 1 147 ? 2.157 -3.730 2.195 1.00 98.62 147 VAL A N 1
ATOM 1165 C CA . VAL A 1 147 ? 0.872 -4.157 2.747 1.00 98.62 147 VAL A CA 1
ATOM 1166 C C . VAL A 1 147 ? -0.265 -3.506 1.963 1.00 98.62 147 VAL A C 1
ATOM 1168 O O . VAL A 1 147 ? -0.337 -2.286 1.803 1.00 98.62 147 VAL A O 1
ATOM 1171 N N . VAL A 1 148 ? -1.178 -4.330 1.465 1.00 98.75 148 VAL A N 1
ATOM 1172 C CA . VAL A 1 148 ? -2.295 -3.912 0.624 1.00 98.75 148 VAL A CA 1
ATOM 1173 C C . VAL A 1 148 ? -3.599 -4.104 1.379 1.00 98.75 148 VAL A C 1
ATOM 1175 O O . VAL A 1 148 ? -3.877 -5.201 1.856 1.00 98.75 148 VAL A O 1
ATOM 1178 N N . LEU A 1 149 ? -4.417 -3.054 1.430 1.00 98.75 149 LEU A N 1
ATOM 1179 C CA . LEU A 1 149 ? -5.813 -3.112 1.850 1.00 98.75 149 LEU A CA 1
ATOM 1180 C C . LEU A 1 149 ? -6.727 -2.980 0.629 1.00 98.75 149 LEU A C 1
ATOM 1182 O O . LEU A 1 149 ? -6.843 -1.915 0.018 1.00 98.75 149 LEU A O 1
ATOM 1186 N N . VAL A 1 150 ? -7.416 -4.061 0.291 1.00 98.69 150 VAL A N 1
ATOM 1187 C CA . VAL A 1 150 ? -8.541 -4.043 -0.641 1.00 98.69 150 VAL A CA 1
ATOM 1188 C C . VAL A 1 150 ? -9.798 -3.700 0.146 1.00 98.69 150 VAL A C 1
ATOM 1190 O O . VAL A 1 150 ? -10.095 -4.353 1.146 1.00 98.69 150 VAL A O 1
ATOM 1193 N N . LYS A 1 151 ? -10.547 -2.692 -0.297 1.00 98.38 151 LYS A N 1
ATOM 1194 C CA . LYS A 1 151 ? -11.708 -2.178 0.436 1.00 98.38 151 LYS A CA 1
ATOM 1195 C C . LYS A 1 151 ? -12.939 -2.010 -0.444 1.00 98.38 151 LYS A C 1
ATOM 1197 O O . LYS A 1 151 ? -12.820 -1.567 -1.588 1.00 98.38 151 LYS A O 1
ATOM 1202 N N . SER A 1 152 ? -14.108 -2.350 0.091 1.00 98.38 152 SER A N 1
ATOM 1203 C CA . SER A 1 152 ? -15.389 -1.990 -0.515 1.00 98.38 152 SER A CA 1
ATOM 1204 C C . SER A 1 152 ? -15.643 -0.489 -0.375 1.00 98.38 152 SER A C 1
ATOM 1206 O O . SER A 1 152 ? -15.003 0.196 0.429 1.00 98.38 152 SER A O 1
ATOM 1208 N N . ASP A 1 153 ? -16.573 0.045 -1.167 1.00 97.38 153 ASP A N 1
ATOM 1209 C CA . ASP A 1 153 ? -16.924 1.469 -1.103 1.00 97.38 153 ASP A CA 1
ATOM 1210 C C . ASP A 1 153 ? -17.559 1.875 0.235 1.00 97.38 153 ASP A C 1
ATOM 1212 O O . ASP A 1 153 ? -17.431 3.026 0.639 1.00 97.38 153 ASP A O 1
ATOM 1216 N N . ASP A 1 154 ? -18.193 0.936 0.939 1.00 97.12 154 ASP A N 1
ATOM 1217 C CA . ASP A 1 154 ? -18.814 1.136 2.254 1.00 97.12 154 ASP A CA 1
ATOM 1218 C C . ASP A 1 154 ? -17.899 0.766 3.440 1.00 97.12 154 ASP A C 1
ATOM 1220 O O . ASP A 1 154 ? -18.295 0.945 4.590 1.00 97.12 154 ASP A O 1
ATOM 1224 N N . LEU A 1 155 ? -16.683 0.268 3.170 1.00 98.00 155 LEU A N 1
ATOM 1225 C CA . LEU A 1 155 ? -15.730 -0.291 4.145 1.00 98.00 155 LEU A CA 1
ATOM 1226 C C . LEU A 1 155 ? -16.276 -1.456 4.996 1.00 98.00 155 LEU A C 1
ATOM 1228 O O . LEU A 1 155 ? -15.665 -1.817 6.002 1.00 98.00 155 LEU A O 1
ATOM 1232 N N . LEU A 1 156 ? -17.398 -2.069 4.606 1.00 98.00 156 LEU A N 1
ATOM 1233 C CA . LEU A 1 156 ? -17.996 -3.194 5.332 1.00 98.00 156 LEU A CA 1
ATOM 1234 C C . LEU A 1 156 ? -17.416 -4.550 4.916 1.00 98.00 156 LEU A C 1
ATOM 1236 O O . LEU A 1 156 ? -17.603 -5.541 5.622 1.00 98.00 156 LEU A O 1
ATOM 1240 N N . GLU A 1 157 ? -16.681 -4.608 3.807 1.00 98.62 157 GLU A N 1
ATOM 1241 C CA . GLU A 1 157 ? -15.870 -5.756 3.421 1.00 98.62 157 GLU A CA 1
ATOM 1242 C C . GLU A 1 157 ? -14.444 -5.298 3.122 1.00 98.62 157 GLU A C 1
ATOM 1244 O O . GLU A 1 157 ? -14.217 -4.331 2.393 1.00 98.62 157 GLU A O 1
ATOM 1249 N N . LEU A 1 158 ? -13.469 -6.004 3.689 1.00 98.62 158 LEU A N 1
ATOM 1250 C CA . LEU A 1 158 ? -12.053 -5.692 3.540 1.00 98.62 158 LEU A CA 1
ATOM 1251 C C . LEU A 1 158 ? -11.258 -6.973 3.316 1.00 98.62 158 LEU A C 1
ATOM 1253 O O . LEU A 1 158 ? -11.585 -8.026 3.868 1.00 98.62 158 LEU A O 1
ATOM 1257 N N . ALA A 1 159 ? -10.170 -6.861 2.563 1.00 98.62 159 ALA A N 1
ATOM 1258 C CA . ALA A 1 159 ? -9.124 -7.868 2.533 1.00 98.62 159 ALA A CA 1
ATOM 1259 C C . ALA A 1 159 ? -7.746 -7.223 2.670 1.00 98.62 159 ALA A C 1
ATOM 1261 O O . ALA A 1 159 ? -7.485 -6.184 2.070 1.00 98.62 159 ALA A O 1
ATOM 1262 N N . ALA A 1 160 ? -6.867 -7.848 3.445 1.00 98.69 160 ALA A N 1
ATOM 1263 C CA . ALA A 1 160 ? -5.496 -7.413 3.642 1.00 98.69 160 ALA A CA 1
ATOM 1264 C C . ALA A 1 160 ? -4.523 -8.533 3.277 1.00 98.69 160 ALA A C 1
ATOM 1266 O O . ALA A 1 160 ? -4.740 -9.706 3.601 1.00 98.69 160 ALA A O 1
ATOM 1267 N N . PHE A 1 161 ? -3.441 -8.163 2.608 1.00 98.69 161 PHE A N 1
ATOM 1268 C CA . PHE A 1 161 ? -2.357 -9.072 2.266 1.00 98.69 161 PHE A CA 1
ATOM 1269 C C . PHE A 1 161 ? -1.043 -8.304 2.139 1.00 98.69 161 PHE A C 1
ATOM 1271 O O . PHE A 1 161 ? -1.022 -7.078 2.050 1.00 98.69 161 PHE A O 1
ATOM 1278 N N . GLU A 1 162 ? 0.055 -9.038 2.158 1.00 98.25 162 GLU A N 1
ATOM 1279 C CA . GLU A 1 162 ? 1.398 -8.529 1.960 1.00 98.25 162 GLU A CA 1
ATOM 1280 C C . GLU A 1 162 ? 2.057 -9.197 0.757 1.00 98.25 162 GLU A C 1
ATOM 1282 O O . GLU A 1 162 ? 1.826 -10.372 0.455 1.00 98.25 162 GLU A O 1
ATOM 1287 N N . LEU A 1 163 ? 2.954 -8.451 0.134 1.00 96.94 163 LEU A N 1
ATOM 1288 C CA . LEU A 1 163 ? 3.911 -8.927 -0.857 1.00 96.94 163 LEU A CA 1
ATOM 1289 C C . LEU A 1 163 ? 5.301 -8.457 -0.451 1.00 96.94 163 LEU A C 1
ATOM 1291 O O . LEU A 1 163 ? 5.455 -7.395 0.159 1.00 96.94 163 LEU A O 1
ATOM 1295 N N . ASP A 1 164 ? 6.316 -9.232 -0.812 1.00 97.31 164 ASP A N 1
ATOM 1296 C CA . ASP A 1 164 ? 7.680 -8.726 -0.781 1.00 97.31 164 ASP A CA 1
ATOM 1297 C C . ASP A 1 164 ? 7.824 -7.618 -1.824 1.00 97.31 164 ASP A C 1
ATOM 1299 O O . ASP A 1 164 ? 7.463 -7.782 -2.987 1.00 97.31 164 ASP A O 1
ATOM 1303 N N . THR A 1 165 ? 8.374 -6.479 -1.409 1.00 97.50 165 THR A N 1
ATOM 1304 C CA . THR A 1 165 ? 8.702 -5.409 -2.350 1.00 97.50 165 THR A CA 1
ATOM 1305 C C . THR A 1 165 ? 10.057 -5.730 -2.963 1.00 97.50 165 THR A C 1
ATOM 1307 O O . THR A 1 165 ? 11.084 -5.741 -2.263 1.00 97.50 165 THR A O 1
ATOM 1310 N N . ILE A 1 166 ? 10.044 -6.006 -4.263 1.00 96.94 166 ILE A N 1
ATOM 1311 C CA . ILE A 1 166 ? 11.206 -6.429 -5.042 1.00 96.94 166 ILE A CA 1
ATOM 1312 C C . ILE A 1 166 ? 11.559 -5.400 -6.112 1.00 96.94 166 ILE A C 1
ATOM 1314 O O . ILE A 1 166 ? 10.775 -4.511 -6.425 1.00 96.94 166 ILE A O 1
ATOM 1318 N N . MET A 1 167 ? 12.764 -5.530 -6.657 1.00 97.88 167 MET A N 1
ATOM 1319 C CA . MET A 1 167 ? 13.141 -4.879 -7.908 1.00 97.88 167 MET A CA 1
ATOM 1320 C C . MET A 1 167 ? 12.816 -5.816 -9.067 1.00 97.88 167 MET A C 1
ATOM 1322 O O . MET A 1 167 ? 12.828 -7.037 -8.902 1.00 97.88 167 MET A O 1
ATOM 1326 N N . TYR A 1 168 ? 12.579 -5.238 -10.235 1.00 97.50 168 TYR A N 1
ATOM 1327 C CA . TYR A 1 168 ? 12.239 -5.971 -11.447 1.00 97.50 168 TYR A CA 1
ATOM 1328 C C . TYR A 1 168 ? 13.365 -5.847 -12.471 1.00 97.50 168 TYR A C 1
ATOM 1330 O O . TYR A 1 168 ? 13.821 -4.740 -12.756 1.00 97.50 168 TYR A O 1
ATOM 1338 N N . ASP A 1 169 ? 13.814 -6.967 -13.035 1.00 96.88 169 ASP A N 1
ATOM 1339 C CA . ASP A 1 169 ? 14.760 -6.950 -14.152 1.00 96.88 169 ASP A CA 1
ATOM 1340 C C . ASP A 1 169 ? 14.018 -6.573 -15.439 1.00 96.88 169 ASP A C 1
ATOM 1342 O O . ASP A 1 169 ? 13.156 -7.323 -15.898 1.00 96.88 169 ASP A O 1
ATOM 1346 N N . ALA A 1 170 ? 14.361 -5.424 -16.028 1.00 95.88 170 ALA A N 1
ATOM 1347 C CA . ALA A 1 170 ? 13.736 -4.921 -17.249 1.00 95.88 170 ALA A CA 1
ATOM 1348 C C . ALA A 1 170 ? 13.798 -5.932 -18.404 1.00 95.88 170 ALA A C 1
ATOM 1350 O O . ALA A 1 170 ? 12.866 -6.007 -19.202 1.00 95.88 170 ALA A O 1
ATOM 1351 N N . LYS A 1 171 ? 14.836 -6.781 -18.457 1.00 96.25 171 LYS A N 1
ATOM 1352 C CA . LYS A 1 171 ? 14.985 -7.800 -19.508 1.00 96.25 171 LYS A CA 1
ATOM 1353 C C . LYS A 1 171 ? 13.879 -8.850 -19.487 1.00 96.25 171 LYS A C 1
ATOM 1355 O O . LYS A 1 171 ? 13.617 -9.446 -20.533 1.00 96.25 171 LYS A O 1
ATOM 1360 N N . GLY A 1 172 ? 13.231 -9.056 -18.338 1.00 97.38 172 GLY A N 1
ATOM 1361 C CA . GLY A 1 172 ? 12.099 -9.970 -18.172 1.00 97.38 172 GLY A CA 1
ATOM 1362 C C . GLY A 1 172 ? 10.793 -9.478 -18.800 1.00 97.38 172 GLY A C 1
ATOM 1363 O O . GLY A 1 172 ? 9.842 -10.250 -18.878 1.00 97.38 172 GLY A O 1
ATOM 1364 N N . PHE A 1 173 ? 10.746 -8.233 -19.283 1.00 98.25 173 PHE A N 1
ATOM 1365 C CA . PHE A 1 173 ? 9.524 -7.606 -19.778 1.00 98.25 173 PHE A CA 1
ATOM 1366 C C . PHE A 1 173 ? 9.677 -7.104 -21.212 1.00 98.25 173 PHE A C 1
ATOM 1368 O O . PHE A 1 173 ? 10.787 -6.835 -21.677 1.00 98.25 173 PHE A O 1
ATOM 1375 N N . TRP A 1 174 ? 8.552 -7.023 -21.912 1.00 98.19 174 TRP A N 1
ATOM 1376 C CA . TRP A 1 174 ? 8.402 -6.301 -23.172 1.00 98.19 174 TRP A CA 1
ATOM 1377 C C . TRP A 1 174 ? 7.308 -5.245 -23.006 1.00 98.19 174 TRP A C 1
ATOM 1379 O O . TRP A 1 174 ? 6.417 -5.401 -22.162 1.00 98.19 174 TRP A O 1
ATOM 1389 N N . TRP A 1 175 ? 7.396 -4.154 -23.758 1.00 98.44 175 TRP A N 1
ATOM 1390 C CA . TRP A 1 175 ? 6.532 -2.996 -23.568 1.00 98.44 175 TRP A CA 1
ATOM 1391 C C . TRP A 1 175 ? 5.827 -2.577 -24.854 1.00 98.44 175 TRP A C 1
ATOM 1393 O O . TRP A 1 175 ? 6.349 -2.720 -25.957 1.00 98.44 175 TRP A O 1
ATOM 1403 N N . GLN A 1 176 ? 4.638 -1.997 -24.709 1.00 97.75 176 GLN A N 1
ATOM 1404 C CA . GLN A 1 176 ? 3.895 -1.400 -25.817 1.00 97.75 176 GLN A CA 1
ATOM 1405 C C . GLN A 1 176 ? 3.100 -0.172 -25.377 1.00 97.75 176 GLN A C 1
ATOM 1407 O O . GLN A 1 176 ? 2.733 -0.029 -24.210 1.00 97.75 176 GLN A O 1
ATOM 1412 N N . TRP A 1 177 ? 2.808 0.709 -26.330 1.00 97.88 177 TRP A N 1
ATOM 1413 C CA . TRP A 1 177 ? 1.846 1.794 -26.154 1.00 97.88 177 TRP A CA 1
ATOM 1414 C C . TRP A 1 177 ? 0.436 1.282 -26.450 1.00 97.88 177 TRP A C 1
ATOM 1416 O O . TRP A 1 177 ? 0.232 0.631 -27.472 1.00 97.88 177 TRP A O 1
ATOM 1426 N N . ASN A 1 178 ? -0.529 1.587 -25.583 1.00 96.19 178 ASN A N 1
ATOM 1427 C CA . ASN A 1 178 ? -1.942 1.315 -25.851 1.00 96.19 178 ASN A CA 1
ATOM 1428 C C . ASN A 1 178 ? -2.660 2.530 -26.467 1.00 96.19 178 ASN A C 1
ATOM 1430 O O . ASN A 1 178 ? -2.117 3.634 -26.496 1.00 96.19 178 ASN A O 1
ATOM 1434 N N . ASP A 1 179 ? -3.915 2.343 -26.887 1.00 95.19 179 ASP A N 1
ATOM 1435 C CA . ASP A 1 179 ? -4.743 3.377 -27.541 1.00 95.19 179 ASP A CA 1
ATOM 1436 C C . ASP A 1 179 ? -4.996 4.630 -26.682 1.00 95.19 179 ASP A C 1
ATOM 1438 O O . ASP A 1 179 ? -5.425 5.664 -27.185 1.00 95.19 179 ASP A O 1
ATOM 1442 N N . ASN A 1 180 ? -4.740 4.548 -25.373 1.00 95.06 180 ASN A N 1
ATOM 1443 C CA . ASN A 1 180 ? -4.885 5.657 -24.430 1.00 95.06 180 ASN A CA 1
ATOM 1444 C C . ASN A 1 180 ? -3.539 6.334 -24.110 1.00 95.06 180 ASN A C 1
ATOM 1446 O O . ASN A 1 180 ? -3.425 7.015 -23.088 1.00 95.06 180 ASN A O 1
ATOM 1450 N N . ASP A 1 181 ? -2.510 6.106 -24.930 1.00 95.31 181 ASP A N 1
ATOM 1451 C CA . ASP A 1 181 ? -1.132 6.566 -24.731 1.00 95.31 181 ASP A CA 1
ATOM 1452 C C . ASP A 1 181 ? -0.514 6.151 -23.386 1.00 95.31 181 ASP A C 1
ATOM 1454 O O . ASP A 1 181 ? 0.354 6.847 -22.845 1.00 95.31 181 ASP A O 1
ATOM 1458 N N . ASN A 1 182 ? -0.956 5.033 -22.810 1.00 97.38 182 ASN A N 1
ATOM 1459 C CA . ASN A 1 182 ? -0.282 4.456 -21.654 1.00 97.38 182 ASN A CA 1
ATOM 1460 C C . ASN A 1 182 ? 0.748 3.442 -22.126 1.00 97.38 182 ASN A C 1
ATOM 1462 O O . ASN A 1 182 ? 0.514 2.699 -23.079 1.00 97.38 182 ASN A O 1
ATOM 1466 N N . LEU A 1 183 ? 1.870 3.393 -21.420 1.00 98.19 183 LEU A N 1
ATOM 1467 C CA . LEU A 1 183 ? 2.879 2.376 -21.636 1.00 98.19 183 LEU A CA 1
ATOM 1468 C C . LEU A 1 183 ? 2.536 1.155 -20.785 1.00 98.19 183 LEU A C 1
ATOM 1470 O O . LEU A 1 183 ? 2.397 1.258 -19.565 1.00 98.19 183 LEU A O 1
ATOM 1474 N N . GLU A 1 184 ? 2.399 0.001 -21.415 1.00 98.56 184 GLU A N 1
ATOM 1475 C CA . GLU A 1 184 ? 2.068 -1.260 -20.772 1.00 98.56 184 GLU A CA 1
ATOM 1476 C C . GLU A 1 184 ? 3.250 -2.215 -20.842 1.00 98.56 184 GLU A C 1
ATOM 1478 O O . GLU A 1 184 ? 3.834 -2.388 -21.905 1.00 98.56 184 GLU A O 1
ATOM 1483 N N . GLY A 1 185 ? 3.597 -2.818 -19.706 1.00 98.50 185 GLY A N 1
ATOM 1484 C CA . GLY A 1 185 ? 4.670 -3.802 -19.607 1.00 98.50 185 GLY A CA 1
ATOM 1485 C C . GLY A 1 185 ? 4.107 -5.191 -19.352 1.00 98.50 185 GLY A C 1
ATOM 1486 O O . GLY A 1 185 ? 3.276 -5.372 -18.453 1.00 98.50 185 GLY A O 1
ATOM 1487 N N . TYR A 1 186 ? 4.577 -6.159 -20.125 1.00 98.56 186 TYR A N 1
ATOM 1488 C CA . TYR A 1 186 ? 4.135 -7.545 -20.113 1.00 98.56 186 TYR A CA 1
ATOM 1489 C C . TYR A 1 186 ? 5.304 -8.460 -19.761 1.00 98.56 186 TYR A C 1
ATOM 1491 O O . TYR A 1 186 ? 6.431 -8.252 -20.209 1.00 98.56 186 TYR A O 1
ATOM 1499 N N . ASP A 1 187 ? 5.047 -9.459 -18.921 1.00 97.12 187 ASP A N 1
ATOM 1500 C CA . ASP A 1 187 ? 6.034 -10.489 -18.595 1.00 97.12 187 ASP A CA 1
ATOM 1501 C C . ASP A 1 187 ? 6.301 -11.377 -19.817 1.00 97.12 187 ASP A C 1
ATOM 1503 O O . ASP A 1 187 ? 5.366 -11.900 -20.418 1.00 97.12 187 ASP A O 1
ATOM 1507 N N . LYS A 1 188 ? 7.573 -11.588 -20.171 1.00 96.06 188 LYS A N 1
ATOM 1508 C CA . LYS A 1 188 ? 7.952 -12.389 -21.348 1.00 96.06 188 LYS A CA 1
ATOM 1509 C C . LYS A 1 188 ? 7.658 -13.880 -21.207 1.00 96.06 188 LYS A C 1
ATOM 1511 O O . LYS A 1 188 ? 7.563 -14.561 -22.223 1.00 96.06 188 LYS A O 1
ATOM 1516 N N . ALA A 1 189 ? 7.576 -14.412 -19.988 1.00 93.50 189 ALA A N 1
ATOM 1517 C CA . ALA A 1 189 ? 7.389 -15.844 -19.782 1.00 93.50 189 ALA A CA 1
ATOM 1518 C C . ALA A 1 189 ? 5.927 -16.268 -19.985 1.00 93.50 189 ALA A C 1
ATOM 1520 O O . ALA A 1 189 ? 5.672 -17.336 -20.538 1.00 93.50 189 ALA A O 1
ATOM 1521 N N . GLY A 1 190 ? 4.979 -15.449 -19.528 1.00 90.81 190 GLY A N 1
ATOM 1522 C CA . GLY A 1 190 ? 3.547 -15.756 -19.557 1.00 90.81 190 GLY A CA 1
ATOM 1523 C C . GLY A 1 190 ? 2.689 -14.796 -20.375 1.00 90.81 190 GLY A C 1
ATOM 1524 O O . GLY A 1 190 ? 1.470 -14.950 -20.371 1.00 90.81 190 GLY A O 1
ATOM 1525 N N . ASP A 1 191 ? 3.294 -13.794 -21.011 1.00 93.69 191 ASP A N 1
ATOM 1526 C CA . ASP A 1 191 ? 2.617 -12.742 -21.779 1.00 93.69 191 ASP A CA 1
ATOM 1527 C C . ASP A 1 191 ? 1.530 -11.998 -20.986 1.00 93.69 191 ASP A C 1
ATOM 1529 O O . ASP A 1 191 ? 0.489 -11.575 -21.487 1.00 93.69 191 ASP A O 1
ATOM 1533 N N . SER A 1 192 ? 1.747 -11.880 -19.676 1.00 95.62 192 SER A N 1
ATOM 1534 C CA . SER A 1 192 ? 0.758 -11.318 -18.765 1.00 95.62 192 SER A CA 1
ATOM 1535 C C . SER A 1 192 ? 1.033 -9.841 -18.515 1.00 95.62 192 SER A C 1
ATOM 1537 O O . SER A 1 192 ? 2.171 -9.451 -18.268 1.00 95.62 192 SER A O 1
ATOM 1539 N N . HIS A 1 193 ? -0.014 -9.014 -18.538 1.00 97.81 193 HIS A N 1
ATOM 1540 C CA . HIS A 1 193 ? 0.099 -7.589 -18.222 1.00 97.81 193 HIS A CA 1
ATOM 1541 C C . HIS A 1 193 ? 0.501 -7.392 -16.756 1.00 97.81 193 HIS A C 1
ATOM 1543 O O . HIS A 1 193 ? -0.244 -7.798 -15.855 1.00 97.81 193 HIS A O 1
ATOM 1549 N N . VAL A 1 194 ? 1.655 -6.765 -16.518 1.00 98.12 194 VAL A N 1
ATOM 1550 C CA . VAL A 1 194 ? 2.211 -6.532 -15.172 1.00 98.12 194 VAL A CA 1
ATOM 1551 C C . VAL A 1 194 ? 2.263 -5.049 -14.837 1.00 98.12 194 VAL A C 1
ATOM 1553 O O . VAL A 1 194 ? 1.944 -4.661 -13.713 1.00 98.12 194 VAL A O 1
ATOM 1556 N N . PHE A 1 195 ? 2.621 -4.199 -15.798 1.00 98.56 195 PHE A N 1
ATOM 1557 C CA . PHE A 1 195 ? 2.864 -2.785 -15.543 1.00 98.56 195 PHE A CA 1
ATOM 1558 C C . PHE A 1 195 ? 1.990 -1.884 -16.389 1.00 98.56 195 PHE A C 1
ATOM 1560 O O . PHE A 1 195 ? 1.702 -2.153 -17.552 1.00 98.56 195 PHE A O 1
ATOM 1567 N N . THR A 1 196 ? 1.621 -0.740 -15.832 1.00 98.44 196 THR A N 1
ATOM 1568 C CA . THR A 1 196 ? 1.149 0.375 -16.650 1.00 98.44 196 THR A CA 1
ATOM 1569 C C . THR A 1 196 ? 1.722 1.663 -16.127 1.00 98.44 196 THR A C 1
ATOM 1571 O O . THR A 1 196 ? 1.613 1.958 -14.934 1.00 98.44 196 THR A O 1
ATOM 1574 N N . TRP A 1 197 ? 2.278 2.441 -17.038 1.00 98.50 197 TRP A N 1
ATOM 1575 C CA . TRP A 1 197 ? 2.736 3.786 -16.794 1.00 98.50 197 TRP A CA 1
ATOM 1576 C C . TRP A 1 197 ? 1.911 4.773 -17.604 1.00 98.50 197 TRP A C 1
ATOM 1578 O O . TRP A 1 197 ? 1.759 4.642 -18.816 1.00 98.50 197 TRP A O 1
ATOM 1588 N N . GLN A 1 198 ? 1.361 5.756 -16.906 1.00 97.50 198 GLN A N 1
ATOM 1589 C CA . GLN A 1 198 ? 0.558 6.815 -17.494 1.00 97.50 198 GLN A CA 1
ATOM 1590 C C . GLN A 1 198 ? 1.437 8.065 -17.567 1.00 97.50 198 GLN A C 1
ATOM 1592 O O . GLN A 1 198 ? 1.807 8.591 -16.509 1.00 97.50 198 GLN A O 1
ATOM 1597 N N . PRO A 1 199 ? 1.789 8.556 -18.771 1.00 94.31 199 PRO A N 1
ATOM 1598 C CA . PRO A 1 199 ? 2.674 9.710 -18.907 1.00 94.31 199 PRO A CA 1
ATOM 1599 C C . PRO A 1 199 ? 2.128 10.944 -18.185 1.00 94.31 199 PRO A C 1
ATOM 1601 O O . PRO A 1 199 ? 2.865 11.657 -17.500 1.00 94.31 199 PRO A O 1
ATOM 1604 N N . HIS A 1 200 ? 0.812 11.163 -18.278 1.00 88.06 200 HIS A N 1
ATOM 1605 C CA . HIS A 1 200 ? 0.142 12.247 -17.574 1.00 88.06 200 HIS A CA 1
ATOM 1606 C C . HIS A 1 200 ? 0.134 11.978 -16.063 1.00 88.06 200 HIS A C 1
ATOM 1608 O O . HIS A 1 200 ? -0.448 11.008 -15.579 1.00 88.06 200 HIS A O 1
ATOM 1614 N N . GLY A 1 201 ? 0.843 12.822 -15.312 1.00 91.12 201 GLY A N 1
ATOM 1615 C CA . GLY A 1 201 ? 1.075 12.620 -13.883 1.00 91.12 201 GLY A CA 1
ATOM 1616 C C . GLY A 1 201 ? 2.067 11.496 -13.564 1.00 91.12 201 GLY A C 1
ATOM 1617 O O . GLY A 1 201 ? 2.180 11.124 -12.396 1.00 91.12 201 GLY A O 1
ATOM 1618 N N . SER A 1 202 ? 2.762 10.942 -14.564 1.00 95.75 202 SER A N 1
ATOM 1619 C CA . SER A 1 202 ? 3.827 9.940 -14.409 1.00 95.75 202 SER A CA 1
ATOM 1620 C C . SER A 1 202 ? 3.441 8.741 -13.532 1.00 95.75 202 SER A C 1
ATOM 1622 O O . SER A 1 202 ? 4.259 8.229 -12.766 1.00 95.75 202 SER A O 1
ATOM 1624 N N . GLN A 1 203 ? 2.174 8.330 -13.556 1.00 97.62 203 GLN A N 1
ATOM 1625 C CA . GLN A 1 203 ? 1.659 7.332 -12.625 1.00 97.62 203 GLN A CA 1
ATOM 1626 C C . GLN A 1 203 ? 2.138 5.941 -13.024 1.00 97.62 203 GLN A C 1
ATOM 1628 O O . GLN A 1 203 ? 1.743 5.431 -14.067 1.00 97.62 203 GLN A O 1
ATOM 1633 N N . PHE A 1 204 ? 2.942 5.308 -12.175 1.00 98.25 204 PHE A N 1
ATOM 1634 C CA . PHE A 1 204 ? 3.350 3.922 -12.355 1.00 98.25 204 PHE A CA 1
ATOM 1635 C C . PHE A 1 204 ? 2.456 3.001 -11.533 1.00 98.25 204 PHE A C 1
ATOM 1637 O O . PHE A 1 204 ? 2.240 3.231 -10.339 1.00 98.25 204 PHE A O 1
ATOM 1644 N N . THR A 1 205 ? 1.940 1.954 -12.166 1.00 98.31 205 THR A N 1
ATOM 1645 C CA . THR A 1 205 ? 1.117 0.939 -11.516 1.00 98.31 205 THR A CA 1
ATOM 1646 C C . THR A 1 205 ? 1.653 -0.456 -11.770 1.00 98.31 205 THR A C 1
ATOM 1648 O O . THR A 1 205 ? 2.109 -0.752 -12.874 1.00 98.31 205 THR A O 1
ATOM 1651 N N . ILE A 1 206 ? 1.558 -1.300 -10.746 1.00 98.50 206 ILE A N 1
ATOM 1652 C CA . ILE A 1 206 ? 1.879 -2.726 -10.816 1.00 98.50 206 ILE A CA 1
ATOM 1653 C C . ILE A 1 206 ? 0.582 -3.506 -10.599 1.00 98.50 206 ILE A C 1
ATOM 1655 O O . ILE A 1 206 ? -0.211 -3.172 -9.711 1.00 98.50 206 ILE A O 1
ATOM 1659 N N . ILE A 1 207 ? 0.333 -4.503 -11.442 1.00 98.25 207 ILE A N 1
ATOM 1660 C CA . ILE A 1 207 ? -0.816 -5.398 -11.345 1.00 98.25 207 ILE A CA 1
ATOM 1661 C C . ILE A 1 207 ? -0.384 -6.625 -10.552 1.00 98.25 207 ILE A C 1
ATOM 1663 O O . ILE A 1 207 ? 0.352 -7.470 -11.049 1.00 98.25 207 ILE A O 1
ATOM 1667 N N . GLU A 1 208 ? -0.886 -6.729 -9.330 1.00 97.62 208 GLU A N 1
ATOM 1668 C CA . GLU A 1 208 ? -0.527 -7.779 -8.386 1.00 97.62 208 GLU A CA 1
ATOM 1669 C C . GLU A 1 208 ? -1.604 -8.857 -8.319 1.00 97.62 208 GLU A C 1
ATOM 1671 O O . GLU A 1 208 ? -2.809 -8.568 -8.321 1.00 97.62 208 GLU A O 1
ATOM 1676 N N . ASN A 1 209 ? -1.165 -10.109 -8.205 1.00 96.81 209 ASN A N 1
ATOM 1677 C CA . ASN A 1 209 ? -2.047 -11.212 -7.849 1.00 96.81 209 ASN A CA 1
ATOM 1678 C C . ASN A 1 209 ? -2.343 -11.156 -6.351 1.00 96.81 209 ASN A C 1
ATOM 1680 O O . ASN A 1 209 ? -1.450 -11.007 -5.518 1.00 96.81 209 ASN A O 1
ATOM 1684 N N . VAL A 1 210 ? -3.613 -11.309 -6.002 1.00 97.88 210 VAL A N 1
ATOM 1685 C CA . VAL A 1 210 ? -4.044 -11.371 -4.613 1.00 97.88 210 VAL A CA 1
ATOM 1686 C C . VAL A 1 210 ? -3.919 -12.819 -4.127 1.00 97.88 210 VAL A C 1
ATOM 1688 O O . VAL A 1 210 ? -4.555 -13.699 -4.713 1.00 97.88 210 VAL A O 1
ATOM 1691 N N . PRO A 1 211 ? -3.161 -13.093 -3.047 1.00 96.81 211 PRO A N 1
ATOM 1692 C CA . PRO A 1 211 ? -3.005 -14.441 -2.514 1.00 96.81 211 PRO A CA 1
ATOM 1693 C C . PRO A 1 211 ? -4.352 -15.079 -2.172 1.00 96.81 211 PRO A C 1
ATOM 1695 O O . PRO A 1 211 ? -5.219 -14.418 -1.590 1.00 96.81 211 PRO A O 1
ATOM 1698 N N . GLU A 1 212 ? -4.518 -16.370 -2.471 1.00 93.38 212 GLU A N 1
ATOM 1699 C CA . GLU A 1 212 ? -5.725 -17.127 -2.102 1.00 93.38 212 GLU A CA 1
ATOM 1700 C C . GLU A 1 212 ? -5.966 -17.085 -0.586 1.00 93.38 212 GLU A C 1
ATOM 1702 O O . GLU A 1 212 ? -7.076 -16.823 -0.128 1.00 93.38 212 GLU A O 1
ATOM 1707 N N . HIS A 1 213 ? -4.897 -17.244 0.199 1.00 92.00 213 HIS A N 1
ATOM 1708 C CA . HIS A 1 213 ? -4.916 -17.192 1.663 1.00 92.00 213 HIS A CA 1
ATOM 1709 C C . HIS A 1 213 ? -4.637 -15.787 2.221 1.00 92.00 213 HIS A C 1
ATOM 1711 O O . HIS A 1 213 ? -3.771 -15.604 3.078 1.00 92.00 213 HIS A O 1
ATOM 1717 N N . ARG A 1 214 ? -5.368 -14.788 1.727 1.00 96.19 214 ARG A N 1
ATOM 1718 C CA . ARG A 1 214 ? -5.408 -13.426 2.290 1.00 96.19 214 ARG A CA 1
ATOM 1719 C C . ARG A 1 214 ? -6.220 -13.364 3.585 1.00 96.19 214 ARG A C 1
ATOM 1721 O O . ARG A 1 214 ? -7.095 -14.195 3.825 1.00 96.19 214 ARG A O 1
ATOM 1728 N N . LEU A 1 215 ? -5.994 -12.325 4.384 1.00 98.12 215 LEU A N 1
ATOM 1729 C CA . LEU A 1 215 ? -6.903 -11.977 5.472 1.00 98.12 215 LEU A CA 1
ATOM 1730 C C . LEU A 1 215 ? -8.119 -11.264 4.881 1.00 98.12 215 LEU A C 1
ATOM 1732 O O . LEU A 1 215 ? -7.956 -10.324 4.113 1.00 98.12 215 LEU A O 1
ATOM 1736 N N . ALA A 1 216 ? -9.329 -11.682 5.240 1.00 98.25 216 ALA A N 1
ATOM 1737 C CA . ALA A 1 216 ? -10.560 -11.009 4.842 1.00 98.25 216 ALA A CA 1
ATOM 1738 C C . ALA A 1 216 ? -11.501 -10.890 6.039 1.00 98.25 216 ALA A C 1
ATOM 1740 O O . ALA A 1 216 ? -11.624 -11.827 6.829 1.00 98.25 216 ALA A O 1
ATOM 1741 N N . ILE A 1 217 ? -12.156 -9.739 6.171 1.00 98.56 217 ILE A N 1
ATOM 1742 C CA . ILE A 1 217 ? -13.124 -9.475 7.235 1.00 98.56 217 ILE A CA 1
ATOM 1743 C C . ILE A 1 217 ? -14.378 -8.821 6.667 1.00 98.56 217 ILE A C 1
ATOM 1745 O O . ILE A 1 217 ? -14.333 -8.096 5.670 1.00 98.56 217 ILE A O 1
ATOM 1749 N N . ARG A 1 218 ? -15.498 -9.068 7.343 1.00 98.50 218 ARG A N 1
ATOM 1750 C CA . ARG A 1 218 ? -16.739 -8.321 7.163 1.00 98.50 218 ARG A CA 1
ATOM 1751 C C . ARG A 1 218 ? -17.090 -7.620 8.454 1.00 98.50 218 ARG A C 1
ATOM 1753 O O . ARG A 1 218 ? -16.934 -8.185 9.536 1.00 98.50 218 ARG A O 1
ATOM 1760 N N . ILE A 1 219 ? -17.570 -6.400 8.319 1.00 97.62 219 ILE A N 1
ATOM 1761 C CA . ILE A 1 219 ? -17.904 -5.526 9.428 1.00 97.62 219 ILE A CA 1
ATOM 1762 C C . ILE A 1 219 ? -19.403 -5.277 9.373 1.00 97.62 219 ILE A C 1
ATOM 1764 O O . ILE A 1 219 ? -19.964 -4.930 8.335 1.00 97.62 219 ILE A O 1
ATOM 1768 N N . ARG A 1 220 ? -20.070 -5.459 10.512 1.00 97.19 220 ARG A N 1
ATOM 1769 C CA . ARG A 1 220 ? -21.445 -4.995 10.667 1.00 97.19 220 ARG A CA 1
ATOM 1770 C C . ARG A 1 220 ? -21.412 -3.474 10.750 1.00 97.19 220 ARG A C 1
ATOM 1772 O O . ARG A 1 220 ? -20.683 -2.941 11.582 1.00 97.19 220 ARG A O 1
ATOM 1779 N N . LYS A 1 221 ? -22.211 -2.797 9.921 1.00 95.81 221 LYS A N 1
ATOM 1780 C CA . LYS A 1 221 ? -22.311 -1.333 9.933 1.00 95.81 221 LYS A CA 1
ATOM 1781 C C . LYS A 1 221 ? -22.577 -0.836 11.366 1.00 95.81 221 LYS A C 1
A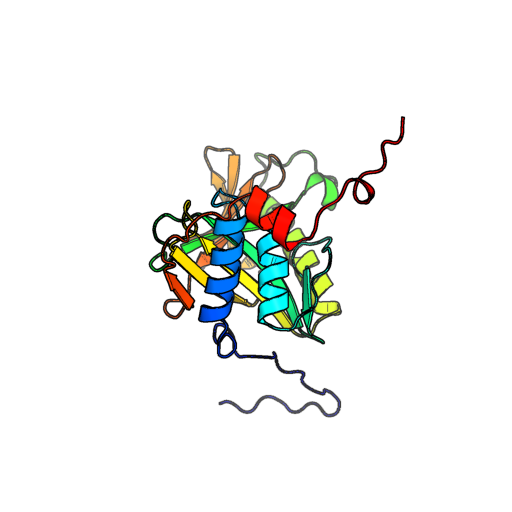TOM 1783 O O . LYS A 1 221 ? -23.601 -1.230 11.934 1.00 95.81 221 LYS A O 1
ATOM 1788 N N . PRO A 1 222 ? -21.677 -0.029 11.952 1.00 95.75 222 PRO A N 1
ATOM 1789 C CA . PRO A 1 222 ? -21.886 0.505 13.288 1.00 95.75 222 PRO A CA 1
ATOM 1790 C C . PRO A 1 222 ? -22.910 1.652 13.265 1.00 95.75 222 PRO A C 1
ATOM 1792 O O . PRO A 1 222 ? -23.125 2.256 12.206 1.00 95.75 222 PRO A O 1
ATOM 1795 N N . PRO A 1 223 ? -23.546 1.964 14.408 1.00 94.75 223 PRO A N 1
ATOM 1796 C CA . PRO A 1 223 ? -24.229 3.241 14.568 1.00 94.75 223 PRO A CA 1
ATOM 1797 C C . PRO A 1 223 ? -23.221 4.393 14.447 1.00 94.75 223 PRO A C 1
ATOM 1799 O O . PRO A 1 223 ? -22.024 4.212 14.682 1.00 94.75 223 PRO A O 1
ATOM 1802 N N . LEU A 1 224 ? -23.709 5.568 14.058 1.00 94.56 224 LEU A N 1
ATOM 1803 C CA . LEU A 1 224 ? -22.900 6.785 14.071 1.00 94.56 224 LEU A CA 1
ATOM 1804 C C . LEU A 1 224 ? -22.772 7.297 15.504 1.00 94.56 224 LEU A C 1
ATOM 1806 O O . LEU A 1 224 ? -23.694 7.112 16.298 1.00 94.56 224 LEU A O 1
ATOM 1810 N N . LEU A 1 225 ? -21.638 7.924 15.818 1.00 93.44 225 LEU A N 1
ATOM 1811 C CA . LEU A 1 225 ? -21.504 8.665 17.066 1.00 93.44 225 LEU A CA 1
ATOM 1812 C C . LEU A 1 225 ? -22.373 9.918 16.997 1.00 93.44 225 LEU A C 1
ATOM 1814 O O . LEU A 1 225 ? -22.368 10.621 15.982 1.00 93.44 225 LEU A O 1
ATOM 1818 N N . ASP A 1 226 ? -23.098 10.189 18.077 1.00 93.62 226 ASP A N 1
ATOM 1819 C CA . ASP A 1 226 ? -23.768 11.466 18.245 1.00 93.62 226 ASP A CA 1
ATOM 1820 C C . ASP A 1 226 ? -22.722 12.546 18.548 1.00 93.62 226 ASP A C 1
ATOM 1822 O O . ASP A 1 226 ? -21.822 12.361 19.371 1.00 93.62 226 ASP A O 1
ATOM 1826 N N . ARG A 1 227 ? -22.792 13.660 17.815 1.00 93.50 227 ARG A N 1
ATOM 1827 C CA . ARG A 1 227 ? -21.800 14.734 17.920 1.00 93.50 227 ARG A CA 1
ATOM 1828 C C . ARG A 1 227 ? -21.809 15.355 19.314 1.00 93.50 227 ARG A C 1
ATOM 1830 O O . ARG A 1 227 ? -20.738 15.667 19.832 1.00 93.50 227 ARG A O 1
ATOM 1837 N N . ASP A 1 228 ? -22.990 15.563 19.878 1.00 95.12 22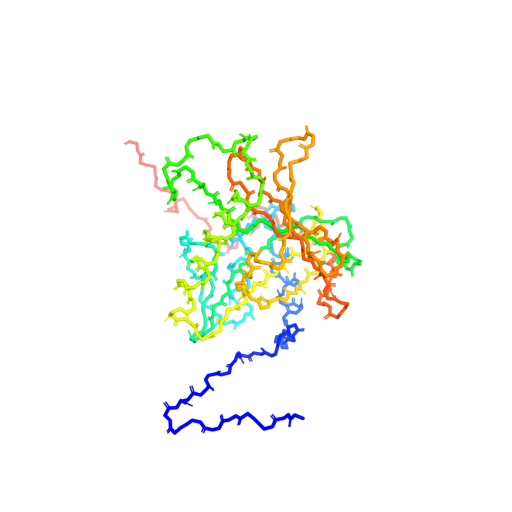8 ASP A N 1
ATOM 1838 C CA . ASP A 1 228 ? -23.147 16.273 21.138 1.00 95.12 228 ASP A CA 1
ATOM 1839 C C . ASP A 1 228 ? -22.762 15.348 22.300 1.00 95.12 228 ASP A C 1
ATOM 1841 O O . ASP A 1 228 ? -21.991 15.763 23.162 1.00 95.12 228 ASP A O 1
ATOM 1845 N N . GLU A 1 229 ? -23.104 14.052 22.234 1.00 95.69 229 GLU A N 1
ATOM 1846 C CA . GLU A 1 229 ? -22.597 13.051 23.192 1.00 95.69 229 GLU A CA 1
ATOM 1847 C C . GLU A 1 229 ? -21.059 12.975 23.210 1.00 95.69 229 GLU A C 1
ATOM 1849 O O . GLU A 1 229 ? -20.447 12.780 24.265 1.00 95.69 229 GLU A O 1
ATOM 1854 N N . VAL A 1 230 ? -20.403 13.136 22.054 1.00 95.06 230 VAL A N 1
ATOM 1855 C CA . VAL A 1 230 ? -18.933 13.167 21.975 1.00 95.06 230 VAL A CA 1
ATOM 1856 C C . VAL A 1 230 ? -18.365 14.425 22.634 1.00 95.06 230 VAL A C 1
ATOM 1858 O O . VAL A 1 230 ? -17.384 14.323 23.374 1.00 95.06 230 VAL A O 1
ATOM 1861 N N . LEU A 1 231 ? -18.951 15.601 22.389 1.00 96.38 231 LEU A N 1
ATOM 1862 C CA . LEU A 1 231 ? -18.508 16.854 23.014 1.00 96.38 231 LEU A CA 1
ATOM 1863 C C . LEU A 1 231 ? -18.693 16.820 24.536 1.00 96.38 231 LEU A C 1
ATOM 1865 O O . LEU A 1 231 ? -17.783 17.215 25.269 1.00 96.38 231 LEU A O 1
ATOM 1869 N N . ASP A 1 232 ? -19.808 16.261 25.003 1.00 97.19 232 ASP A N 1
ATOM 1870 C CA . ASP A 1 232 ? -20.085 16.057 26.424 1.00 97.19 232 ASP A CA 1
ATOM 1871 C C . ASP A 1 232 ? -19.069 15.099 27.063 1.00 97.19 232 ASP A C 1
ATOM 1873 O O . ASP A 1 232 ? -18.514 15.382 28.129 1.00 97.19 232 ASP A O 1
ATOM 1877 N N . ALA A 1 233 ? -18.752 13.982 26.396 1.00 96.44 233 ALA A N 1
ATOM 1878 C CA . ALA A 1 233 ? -17.762 13.017 26.877 1.00 96.44 233 ALA A CA 1
ATOM 1879 C C . ALA A 1 233 ? -16.342 13.605 26.951 1.00 96.44 233 ALA A C 1
ATOM 1881 O O . ALA A 1 233 ? -15.573 13.258 27.853 1.00 96.44 233 ALA A O 1
ATOM 1882 N N . LEU A 1 234 ? -15.997 14.509 26.027 1.00 96.25 234 LEU A N 1
ATOM 1883 C CA . LEU A 1 234 ? -14.740 15.262 26.045 1.00 96.25 234 LEU A CA 1
ATOM 1884 C C . LEU A 1 234 ? -14.723 16.372 27.102 1.00 96.25 234 LEU A C 1
ATOM 1886 O O . LEU A 1 234 ? -13.652 16.915 27.372 1.00 96.25 234 LEU A O 1
ATOM 1890 N N . LYS A 1 235 ? -15.877 16.679 27.714 1.00 97.25 235 LYS A N 1
ATOM 1891 C CA . LYS A 1 235 ? -16.078 17.839 28.591 1.00 97.25 235 LYS A CA 1
ATOM 1892 C C . LYS A 1 235 ? -15.646 19.122 27.893 1.00 97.25 235 LYS A C 1
ATOM 1894 O O . LYS A 1 235 ? -14.894 19.915 28.454 1.00 97.25 235 LYS A O 1
ATOM 1899 N N . PHE A 1 236 ? -16.070 19.264 26.640 1.00 97.25 236 PHE A N 1
ATOM 1900 C CA . PHE A 1 236 ? -15.804 20.467 25.876 1.00 97.25 236 PHE A CA 1
ATOM 1901 C C . PHE A 1 236 ? -16.352 21.686 26.623 1.00 97.25 236 PHE A C 1
ATOM 1903 O O . PHE A 1 236 ? -17.487 21.685 27.100 1.00 97.25 236 PHE A O 1
ATOM 1910 N N . ASP A 1 237 ? -15.543 22.732 26.676 1.00 96.81 237 ASP A N 1
ATOM 1911 C CA . ASP A 1 237 ? -15.935 24.042 27.165 1.00 96.81 237 ASP A CA 1
ATOM 1912 C C . ASP A 1 237 ? -15.279 25.127 26.302 1.00 96.81 237 ASP A C 1
ATOM 1914 O O . ASP A 1 237 ? -14.394 24.849 25.488 1.00 96.81 237 ASP A O 1
ATOM 1918 N N . GLU A 1 238 ? -15.725 26.372 26.461 1.00 96.19 238 GLU A N 1
ATOM 1919 C CA . GLU A 1 238 ? -15.299 27.494 25.618 1.00 96.19 238 GLU A CA 1
ATOM 1920 C C . GLU A 1 238 ? -13.777 27.735 25.638 1.00 96.19 238 GLU A C 1
ATOM 1922 O O . GLU A 1 238 ? -13.242 28.253 24.661 1.00 96.19 238 GLU A O 1
ATOM 1927 N N . SER A 1 239 ? -13.051 27.301 26.680 1.00 96.19 239 SER A N 1
ATOM 1928 C CA . SER A 1 239 ? -11.589 27.456 26.771 1.00 96.19 239 SER A CA 1
ATOM 1929 C C . SER A 1 239 ? -10.804 26.645 25.738 1.00 96.19 239 SER A C 1
ATOM 1931 O O . SER A 1 239 ? -9.635 26.936 25.485 1.00 96.19 239 SER A O 1
ATOM 1933 N N . TRP A 1 240 ? -11.435 25.656 25.100 1.00 95.75 240 TRP A N 1
ATOM 1934 C CA . TRP A 1 240 ? -10.833 24.888 24.009 1.00 95.75 240 TRP A CA 1
ATOM 1935 C C . TRP A 1 240 ? -10.684 25.704 22.716 1.00 95.75 240 TRP A C 1
ATOM 1937 O O . TRP A 1 240 ? -10.005 25.252 21.790 1.00 95.75 240 TRP A O 1
ATOM 1947 N N . VAL A 1 241 ? -11.323 26.877 22.625 1.00 96.75 241 VAL A N 1
ATOM 1948 C CA . VAL A 1 241 ? -11.319 27.731 21.434 1.00 96.75 241 VAL A CA 1
ATOM 1949 C C . VAL A 1 241 ? -10.822 29.130 21.786 1.00 96.75 241 VAL A C 1
ATOM 1951 O O . VAL A 1 241 ? -11.494 29.896 22.469 1.00 96.75 241 VAL A O 1
ATOM 1954 N N . GLU A 1 242 ? -9.665 29.500 21.241 1.00 96.62 242 GLU A N 1
ATOM 1955 C CA . GLU A 1 242 ? -9.174 30.878 21.253 1.00 96.62 242 GLU A CA 1
ATOM 1956 C C . GLU A 1 242 ? -9.481 31.547 19.907 1.00 96.62 242 GLU A C 1
ATOM 1958 O O . GLU A 1 242 ? -9.088 31.057 18.845 1.00 96.62 242 GLU A O 1
ATOM 1963 N N . VAL A 1 243 ? -10.188 32.678 19.939 1.00 94.75 243 VAL A N 1
ATOM 1964 C CA . VAL A 1 243 ? -10.455 33.481 18.741 1.00 94.75 243 VAL A CA 1
ATOM 1965 C C . VAL A 1 243 ? -9.292 34.449 18.533 1.00 94.75 243 VAL A C 1
ATOM 1967 O O . VAL A 1 243 ? -9.188 35.458 19.225 1.00 94.75 243 VAL A O 1
ATOM 1970 N N . ILE A 1 244 ? -8.425 34.139 17.569 1.00 92.38 244 ILE A N 1
ATOM 1971 C CA . ILE A 1 244 ? -7.297 34.990 17.175 1.00 92.38 244 ILE A CA 1
ATOM 1972 C C . ILE A 1 244 ? -7.735 35.808 15.952 1.00 92.38 244 ILE A C 1
ATOM 1974 O O . ILE A 1 244 ? -7.802 35.276 14.842 1.00 92.38 244 ILE A O 1
ATOM 1978 N N . SER A 1 245 ? -8.090 37.077 16.169 1.00 74.06 245 SER A N 1
ATOM 1979 C CA . SER A 1 245 ? -8.420 38.067 15.126 1.00 74.06 245 SER A CA 1
ATOM 1980 C C . SER A 1 245 ? -7.335 39.121 14.988 1.00 74.06 245 SER A C 1
ATOM 1982 O O . SER A 1 245 ? -6.945 39.651 16.054 1.00 74.06 245 SER A O 1
#

Secondary structure (DSSP, 8-state):
-------TT------SS-TT-PPTTHHHHHHHHHHHHHHHHSS----HHHHHHHHHHHHTPEE---SSSSSSEEETTEEEEEEEEE-S-TTT--EEEEEEEE--HHHHH-----SSS-HHHHHHHHHHHHHHHHHHHHTT-SEEEEEEEEE-TTSSEEEEEEEE-----GGGEEEEE-TTS-EEEEETTTTEEEEEEETGGGEEEEEEEPPTT-EEEE-PPPPPPPHHHHHHHTT--GGG-----

Sequence (245 aa):
MGKSPRLRTVEKYRPPYPLNKFPSGFALNLGKEIVYLLASRGTPRLEGTDWEEIFARLVGAKWQPSNVGLDGIILQQMAWGAKTVKNKKPSTVSRVRLISGRNSVSFSFGQDKVKHVDPDDMGEKVLSIYNERVAGVRKKFQHLRTVVLVKSDDLLELAAFELDTIMYDAKGFWWQWNDNDNLEGYDKAGDSHVFTWQPHGSQFTIIENVPEHRLAIRIRKPPLLDRDEVLDALKFDESWVEVIS

pLDDT: mean 94.11, std 9.74, range [36.16, 98.75]

Mean predicted aligned error: 4.98 Å

Foldseek 3Di:
DDDDDDDPDDPDDDPPDDFQPFDPCLQVLLLVLQLCVCQAVVFNDDDQVNQLVSVLVSRVWDADDDPQQFARTDDPLEGEREFEDEDQAQLPDFKDKTFRGQLQCCVVPVDPPQFPDQLLVSLVSSLVSSQVSVVVSCVRHVFTKYKYWYAYNRRQKIWIGIDGDDRDDSVQWDWDQDPQRWIWIAGPVPRHTAWIFDNVSRTIIGMDTDDNSIDMHGHDNHHHDDPVVVCVVVVDDPVVDDDDD

Radius of gyration: 21.3 Å; Cα contacts (8 Å, |Δi|>4): 413; chains: 1; bounding box: 55×64×58 Å

Nearest PDB structures (foldseek):
  2eb0-assembly1_A  TM=3.922E-01  e=1.121E+00  Methanocaldococcus jannaschii DSM 2661
  8p63-assembly1_E  TM=4.208E-01  e=1.345E+00  Saccharomyces cerevisiae
  5trc-assembly2_B  TM=2.328E-01  e=4.231E-01  Saccharomyces cerevisiae S288C
  8b9c-assembly1_G  TM=2.586E-01  e=1.191E+00  Saccharomyces cerevisiae
  8xgc-assembly1_E  TM=2.532E-01  e=4.277E+00  Saccharomyces cerevisiae